Protein AF-A0A6S7JEG5-F1 (afdb_monomer_lite)

Sequence (203 aa):
MACLDLCLKKHLFSNQEKPDTKMFLCSQHAIQELSCGNICISTVDSNSDVGVLATYYNDVLPSNLFLQIGSKGNKRILDVSKMHESIGKDMSDALPALHALSGRDYTSAFFGIGKQKMYKVVKKSDHFKDVLASMGRSVNFEMDVFSVIQKIISECYGVKNCQSINDARYKKFCAQQKSQSRDNSHLQKTNYFSIVYAYEPIM

Secondary structure (DSSP, 8-state):
-----SS-TTTS--SSS-HHHHHHHHHHHHHHHH--SEEEEEESS--HHHHHHHHHHTTTSSSEEEEEE-STT--EEEEHHHHHHHH-HHHHHHHHHHHHHT--TTSPPPTT--HHHHHHHHTT-HHHHHHHHHTTS-SSPPHHHHHHHHHHHHHHTT--S-SSHHHHHHHHHHHHHHHHTTSTTSTTTHHHHHHHTTS----

Foldseek 3Di:
DPPPPDPDPPPLDDPPDDPLVSQVVVVQVCCVPVVAQEDEDEDEAPPVSNLLVLLLCCVVHNHWYWYFYYDDPDTDIDGSVVVNVVLDNLLSLLSVLLVQACDDPPHDHDPPFHSVLLSVLQSVDSVSSVLSSCPPVDPDDDPVSVQSSQQSLLVSLVHPDDSGVVVSVVVSVVVVVVVCVVVDDPPPPPVVVVVVVVPDDDD

Organism: Paramuricea clavata (NCBI:txid317549)

Structure (mmCIF, N/CA/C/O backbone):
data_AF-A0A6S7JEG5-F1
#
_entry.id   AF-A0A6S7JEG5-F1
#
loop_
_atom_site.group_PDB
_atom_site.id
_atom_site.type_symbol
_atom_site.label_atom_id
_atom_site.label_alt_id
_atom_site.label_comp_id
_atom_site.label_asym_id
_atom_site.label_entity_id
_atom_site.label_seq_id
_atom_site.pdbx_PDB_ins_code
_atom_site.Cartn_x
_atom_site.Cartn_y
_atom_site.Cartn_z
_atom_site.occupancy
_atom_site.B_iso_or_equiv
_atom_site.auth_seq_id
_atom_site.auth_comp_id
_atom_site.auth_asym_id
_atom_site.auth_atom_id
_atom_site.pdbx_PDB_model_num
ATOM 1 N N . MET A 1 1 ? 24.571 -2.528 -17.224 1.00 34.31 1 MET A N 1
ATOM 2 C CA . MET A 1 1 ? 23.630 -1.535 -16.663 1.00 34.31 1 MET A CA 1
ATOM 3 C C . MET A 1 1 ? 23.885 -0.214 -17.362 1.00 34.31 1 MET A C 1
ATOM 5 O O . MET A 1 1 ? 24.830 0.475 -17.000 1.00 34.31 1 MET A O 1
ATOM 9 N N . ALA A 1 2 ? 23.115 0.112 -18.399 1.00 32.81 2 ALA A N 1
ATOM 10 C CA . ALA A 1 2 ? 23.104 1.478 -18.903 1.00 32.81 2 ALA A CA 1
ATOM 11 C C . ALA A 1 2 ? 22.438 2.333 -17.819 1.00 32.81 2 ALA A C 1
ATOM 13 O O . ALA A 1 2 ? 21.239 2.219 -17.578 1.00 32.81 2 ALA A O 1
ATOM 14 N N . CYS A 1 3 ? 23.241 3.096 -17.081 1.00 38.72 3 CYS A N 1
ATOM 15 C CA . CYS A 1 3 ? 22.736 4.109 -16.170 1.00 38.72 3 CYS A CA 1
ATOM 16 C C . CYS A 1 3 ? 22.136 5.200 -17.062 1.00 38.72 3 CYS A C 1
ATOM 18 O O . CYS A 1 3 ? 22.871 5.952 -17.699 1.00 38.72 3 CYS A O 1
ATOM 20 N N . LEU A 1 4 ? 20.810 5.200 -17.207 1.00 45.34 4 LEU A N 1
ATOM 21 C CA . LEU A 1 4 ? 20.060 6.160 -18.016 1.00 45.34 4 LEU A CA 1
ATOM 22 C C . LEU A 1 4 ? 20.059 7.522 -17.311 1.00 45.34 4 LEU A C 1
ATOM 24 O O . LEU A 1 4 ? 19.054 7.981 -16.786 1.00 45.34 4 LEU A O 1
ATOM 28 N N . ASP A 1 5 ? 21.215 8.176 -17.307 1.00 47.03 5 ASP A N 1
ATOM 29 C CA . ASP A 1 5 ? 21.377 9.550 -16.828 1.00 47.03 5 ASP A CA 1
ATOM 30 C C . ASP A 1 5 ? 21.025 10.584 -17.923 1.00 47.03 5 ASP A C 1
ATOM 32 O O . ASP A 1 5 ? 21.222 11.786 -17.744 1.00 47.03 5 ASP A O 1
ATOM 36 N N . LEU A 1 6 ? 20.519 10.144 -19.092 1.00 42.38 6 LEU A N 1
ATOM 37 C CA . LEU A 1 6 ? 20.727 10.903 -20.333 1.00 42.38 6 LEU A CA 1
ATOM 38 C C . LEU A 1 6 ? 19.532 11.284 -21.230 1.00 42.38 6 LEU A C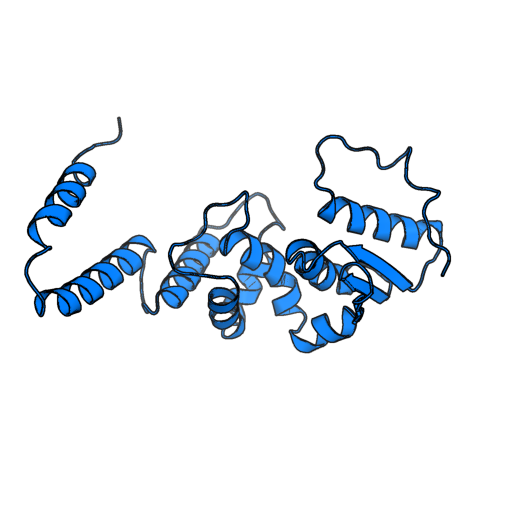 1
ATOM 40 O O . LEU A 1 6 ? 19.803 11.916 -22.245 1.00 42.38 6 LEU A O 1
ATOM 44 N N . CYS A 1 7 ? 18.248 11.010 -20.941 1.00 40.66 7 CYS A N 1
ATOM 45 C CA . CYS A 1 7 ? 17.218 11.323 -21.968 1.00 40.66 7 CYS A CA 1
ATOM 46 C C . CYS A 1 7 ? 15.846 11.878 -21.549 1.00 40.66 7 CYS A C 1
ATOM 48 O O . CYS A 1 7 ? 14.973 11.992 -22.397 1.00 40.66 7 CYS A O 1
ATOM 50 N N . LEU A 1 8 ? 15.620 12.297 -20.298 1.00 50.84 8 LEU A N 1
ATOM 51 C CA . LEU A 1 8 ? 14.266 12.724 -19.870 1.00 50.84 8 LEU A CA 1
ATOM 52 C C . LEU A 1 8 ? 14.092 14.222 -19.582 1.00 50.84 8 LEU A C 1
ATOM 54 O O . LEU A 1 8 ? 12.992 14.686 -19.280 1.00 50.84 8 LEU A O 1
ATOM 58 N N . LYS A 1 9 ? 15.167 15.014 -19.675 1.00 52.72 9 LYS A N 1
ATOM 59 C CA . LYS A 1 9 ? 15.212 16.359 -19.073 1.00 52.72 9 LYS A CA 1
ATOM 60 C C . LYS A 1 9 ? 14.346 17.436 -19.739 1.00 52.72 9 LYS A C 1
ATOM 62 O O . LYS A 1 9 ? 14.027 18.398 -19.050 1.00 52.72 9 LYS A O 1
ATOM 67 N N . LYS A 1 10 ? 13.963 17.322 -21.018 1.00 51.69 10 LYS A N 1
ATOM 68 C CA . LYS A 1 10 ? 13.188 18.388 -21.694 1.00 51.69 10 LYS A CA 1
ATOM 69 C C . LYS A 1 10 ? 11.671 18.180 -21.693 1.00 51.69 10 LYS A C 1
ATOM 71 O O . LYS A 1 10 ? 10.958 19.160 -21.523 1.00 51.69 10 LYS A O 1
ATOM 76 N N . HIS A 1 11 ? 11.179 16.948 -21.837 1.00 53.81 11 HIS A N 1
ATOM 77 C CA . HIS A 1 11 ? 9.739 16.689 -22.010 1.00 53.81 11 HIS A CA 1
ATOM 78 C C . HIS A 1 11 ? 8.991 16.322 -20.716 1.00 53.81 11 HIS A C 1
ATOM 80 O O . HIS A 1 11 ? 7.773 16.435 -20.682 1.00 53.81 11 HIS A O 1
ATOM 86 N N . LEU A 1 12 ? 9.698 15.951 -19.639 1.00 61.75 12 LEU A N 1
ATOM 87 C CA . LEU A 1 12 ? 9.106 15.614 -18.331 1.00 61.75 12 LEU A CA 1
ATOM 88 C C . LEU A 1 12 ? 9.433 16.654 -17.242 1.00 61.75 12 LEU A C 1
ATOM 90 O O . LEU A 1 12 ? 9.505 16.340 -16.048 1.00 61.75 12 LEU A O 1
ATOM 94 N N . PHE A 1 13 ? 9.727 17.900 -17.625 1.00 65.38 13 PHE A N 1
ATOM 95 C CA . PHE A 1 13 ? 9.974 18.960 -16.649 1.00 65.38 13 PHE A CA 1
ATOM 96 C C . PHE A 1 13 ? 8.659 19.382 -15.983 1.00 65.38 13 PHE A C 1
ATOM 98 O O . PHE A 1 13 ? 7.718 19.794 -16.649 1.00 65.38 13 PHE A O 1
ATOM 105 N N . SER A 1 14 ? 8.623 19.297 -14.655 1.00 66.69 14 SER A N 1
ATOM 106 C CA . SER A 1 14 ? 7.525 19.775 -13.820 1.00 66.69 14 SER A CA 1
ATOM 107 C C . SER A 1 14 ? 8.131 20.421 -12.582 1.00 66.69 14 SER A C 1
ATOM 109 O O . SER A 1 14 ? 9.082 19.886 -12.006 1.00 66.69 14 SER A O 1
ATOM 111 N N . ASN A 1 15 ? 7.601 21.581 -12.201 1.00 70.69 15 ASN A N 1
ATOM 112 C CA . ASN A 1 15 ? 7.968 22.323 -10.996 1.00 70.69 15 ASN A CA 1
ATOM 113 C C . ASN A 1 15 ? 7.026 22.038 -9.811 1.00 70.69 15 ASN A C 1
ATOM 115 O O . ASN A 1 15 ? 7.266 22.550 -8.722 1.00 70.69 15 ASN A O 1
ATOM 119 N N . GLN A 1 16 ? 5.969 21.247 -10.017 1.00 67.81 16 GLN A N 1
ATOM 120 C CA . GLN A 1 16 ? 4.951 20.956 -8.999 1.00 67.81 16 GLN A CA 1
ATOM 121 C C . GLN A 1 16 ? 4.841 19.466 -8.644 1.00 67.81 16 GLN A C 1
ATOM 123 O O . GLN A 1 16 ? 4.238 19.120 -7.630 1.00 67.81 16 GLN A O 1
ATOM 128 N N . GLU A 1 17 ? 5.422 18.571 -9.445 1.00 68.44 17 GLU A N 1
ATOM 129 C CA . GLU A 1 17 ? 5.336 17.129 -9.209 1.00 68.44 17 GLU A CA 1
ATOM 130 C C . GLU A 1 17 ? 6.361 16.646 -8.169 1.00 68.44 17 GLU A C 1
ATOM 132 O O . GLU A 1 17 ? 7.532 17.034 -8.191 1.00 68.44 17 GLU A O 1
ATOM 137 N N . LYS A 1 18 ? 5.933 15.755 -7.263 1.00 76.62 18 LYS A N 1
ATOM 138 C CA . LYS A 1 18 ? 6.834 15.124 -6.290 1.00 76.62 18 LYS A CA 1
ATOM 139 C C . LYS A 1 18 ? 7.845 14.197 -6.988 1.00 76.62 18 LYS A C 1
ATOM 141 O O . LYS A 1 18 ? 7.450 13.454 -7.889 1.00 76.62 18 LYS A O 1
ATOM 146 N N . PRO A 1 19 ? 9.114 14.151 -6.525 1.00 78.69 19 PRO A N 1
ATOM 147 C CA . PRO A 1 19 ? 10.144 13.294 -7.116 1.00 78.69 19 PRO A CA 1
ATOM 148 C C . PRO A 1 19 ? 9.746 11.818 -7.218 1.00 78.69 19 PRO A C 1
ATOM 150 O O . PRO A 1 19 ? 10.030 11.192 -8.234 1.00 78.69 19 PRO A O 1
ATOM 153 N N . ASP A 1 20 ? 9.060 11.278 -6.205 1.00 82.94 20 ASP A N 1
ATOM 154 C CA . ASP A 1 20 ? 8.690 9.858 -6.156 1.00 82.94 20 ASP A CA 1
ATOM 155 C C . ASP A 1 20 ? 7.737 9.467 -7.294 1.00 82.94 20 ASP A C 1
ATOM 157 O O . ASP A 1 20 ? 7.963 8.465 -7.964 1.00 82.94 20 ASP A O 1
ATOM 161 N N . THR A 1 21 ? 6.701 10.269 -7.562 1.00 82.50 21 THR A N 1
ATOM 162 C CA . THR A 1 21 ? 5.751 10.019 -8.662 1.00 82.50 21 THR A CA 1
ATOM 163 C C . THR A 1 21 ? 6.441 10.145 -10.016 1.00 82.50 21 THR A C 1
ATOM 165 O O . THR A 1 21 ? 6.273 9.291 -10.891 1.00 82.50 21 THR A O 1
ATOM 168 N N . LYS A 1 22 ? 7.320 11.144 -10.142 1.00 84.19 22 LYS A N 1
ATOM 169 C CA . LYS A 1 22 ? 8.082 11.391 -11.362 1.00 84.19 22 LYS A CA 1
ATOM 170 C C . LYS A 1 22 ? 8.985 10.215 -11.740 1.00 84.19 22 LYS A C 1
ATOM 172 O O . LYS A 1 22 ? 9.172 9.955 -12.925 1.00 84.19 22 LYS A O 1
ATOM 177 N N . MET A 1 23 ? 9.518 9.464 -10.770 1.00 86.19 23 MET A N 1
ATOM 178 C CA . MET A 1 23 ? 10.297 8.248 -11.054 1.00 86.19 23 MET A CA 1
ATOM 179 C C . MET A 1 23 ? 9.481 7.203 -11.831 1.00 86.19 23 MET A C 1
ATOM 181 O O . MET A 1 23 ? 10.015 6.576 -12.748 1.00 86.19 23 MET A O 1
ATOM 185 N N . PHE A 1 24 ? 8.192 7.040 -11.523 1.00 88.56 24 PHE A N 1
ATOM 186 C CA . PHE A 1 24 ? 7.315 6.091 -12.221 1.00 88.56 24 PHE A CA 1
ATOM 187 C C . PHE A 1 24 ? 6.884 6.601 -13.594 1.00 88.56 24 PHE A C 1
ATOM 189 O O . PHE A 1 24 ? 6.873 5.823 -14.544 1.00 88.56 24 PHE A O 1
ATOM 196 N N . LEU A 1 25 ? 6.648 7.908 -13.740 1.00 87.38 25 LEU A N 1
ATOM 197 C CA . LEU A 1 25 ? 6.404 8.523 -15.048 1.00 87.38 25 LEU A CA 1
ATOM 198 C C . LEU A 1 25 ? 7.609 8.347 -15.987 1.00 87.38 25 LEU A C 1
ATOM 200 O O . LEU A 1 25 ? 7.467 7.920 -17.132 1.00 87.38 25 LEU A O 1
ATOM 204 N N . CYS A 1 26 ? 8.817 8.605 -15.479 1.00 85.44 26 CYS A N 1
ATOM 205 C CA . CYS A 1 26 ? 10.069 8.350 -16.191 1.00 85.44 26 CYS A CA 1
ATOM 206 C C . CYS A 1 26 ? 10.222 6.869 -16.574 1.00 85.44 26 CYS A C 1
ATOM 208 O O . CYS A 1 26 ? 10.678 6.564 -17.674 1.00 85.44 26 CYS A O 1
ATOM 210 N N . SER A 1 27 ? 9.831 5.959 -15.678 1.00 88.12 27 SER A N 1
ATOM 211 C CA . SER A 1 27 ? 9.867 4.513 -15.921 1.00 88.12 27 SER A CA 1
ATOM 212 C C . SER A 1 27 ? 8.930 4.118 -17.060 1.00 88.12 27 SER A C 1
ATOM 214 O O . SER A 1 27 ? 9.350 3.423 -17.979 1.00 88.12 27 SER A O 1
ATOM 216 N N . GLN A 1 28 ? 7.693 4.620 -17.049 1.00 88.56 28 GLN A N 1
ATOM 217 C CA . GLN A 1 28 ? 6.717 4.385 -18.112 1.00 88.56 28 GLN A CA 1
ATOM 218 C C . GLN A 1 28 ? 7.224 4.879 -19.470 1.00 88.56 28 GLN A C 1
ATOM 220 O O . GLN A 1 28 ? 7.167 4.145 -20.454 1.00 88.56 28 GLN A O 1
ATOM 225 N N . HIS A 1 29 ? 7.772 6.093 -19.515 1.00 86.12 29 HIS A N 1
ATOM 226 C CA . HIS A 1 29 ? 8.324 6.649 -20.746 1.00 86.12 29 HIS A CA 1
ATOM 227 C C . HIS A 1 29 ? 9.529 5.846 -21.257 1.00 86.12 29 HIS A C 1
ATOM 229 O O . HIS A 1 29 ? 9.617 5.558 -22.446 1.00 86.12 29 HIS A O 1
ATOM 235 N N . ALA A 1 30 ? 10.437 5.420 -20.372 1.00 85.12 30 ALA A N 1
ATOM 236 C CA . ALA A 1 30 ? 11.571 4.580 -20.758 1.00 85.12 30 ALA A CA 1
ATOM 237 C C . ALA A 1 30 ? 11.125 3.219 -21.323 1.00 85.12 30 ALA A C 1
ATOM 239 O O . ALA A 1 30 ? 11.723 2.725 -22.275 1.00 85.12 30 ALA A O 1
ATOM 240 N N . ILE A 1 31 ? 10.064 2.622 -20.773 1.00 87.06 31 ILE A N 1
ATOM 241 C CA . ILE A 1 31 ? 9.489 1.379 -21.304 1.00 87.06 31 ILE A CA 1
ATOM 242 C C . ILE A 1 31 ? 8.953 1.600 -22.724 1.00 87.06 31 ILE A C 1
ATOM 244 O O . ILE A 1 31 ? 9.224 0.789 -23.605 1.00 87.06 31 ILE A O 1
ATOM 248 N N . GLN A 1 32 ? 8.239 2.704 -22.954 1.00 86.56 32 GLN A N 1
ATOM 249 C CA . GLN A 1 32 ? 7.621 3.019 -24.245 1.00 86.56 32 GLN A CA 1
ATOM 250 C C . GLN A 1 32 ? 8.651 3.359 -25.330 1.00 86.56 32 GLN A C 1
ATOM 252 O O . GLN A 1 32 ? 8.598 2.789 -26.415 1.00 86.56 32 GLN A O 1
ATOM 257 N N . GLU A 1 33 ? 9.605 4.243 -25.036 1.00 84.88 33 GLU A N 1
ATOM 258 C CA . GLU A 1 33 ? 10.567 4.729 -26.035 1.00 84.88 33 GLU A CA 1
ATOM 259 C C . GLU A 1 33 ? 11.747 3.776 -26.248 1.00 84.88 33 GLU A C 1
ATOM 261 O O . GLU A 1 33 ? 12.291 3.681 -27.345 1.00 84.88 33 GLU A O 1
ATOM 266 N N . LEU A 1 34 ? 12.180 3.075 -25.194 1.00 82.12 34 LEU A N 1
ATOM 267 C CA . LEU A 1 34 ? 13.415 2.284 -25.215 1.00 82.12 34 LEU A CA 1
ATOM 268 C C . LEU A 1 34 ? 13.161 0.774 -25.140 1.00 82.12 34 LEU A C 1
ATOM 270 O O . LEU A 1 34 ? 14.125 0.012 -25.095 1.00 82.12 34 LEU A O 1
ATOM 274 N N . SER A 1 35 ? 11.896 0.329 -25.105 1.00 83.44 35 SER A N 1
ATOM 275 C CA . SER A 1 35 ? 11.514 -1.093 -25.017 1.00 83.44 35 SER A CA 1
ATOM 276 C C . SER A 1 35 ? 12.234 -1.838 -23.880 1.00 83.44 35 SER A C 1
ATOM 278 O O . SER A 1 35 ? 12.686 -2.976 -24.023 1.00 83.44 35 SER A O 1
ATOM 280 N N . CYS A 1 36 ? 12.393 -1.169 -22.736 1.00 79.19 36 CYS A N 1
ATOM 281 C CA . CYS A 1 36 ? 13.107 -1.710 -21.584 1.00 79.19 36 CYS A CA 1
ATOM 282 C C . CYS A 1 36 ? 12.252 -2.762 -20.860 1.00 79.19 36 CYS A C 1
ATOM 284 O O . CYS A 1 36 ? 11.226 -2.421 -20.284 1.00 79.19 36 CYS A O 1
ATOM 286 N N . GLY A 1 37 ? 12.698 -4.024 -20.837 1.00 84.44 37 GLY A N 1
ATOM 287 C CA . GLY A 1 37 ? 12.009 -5.108 -20.112 1.00 84.44 37 GLY A CA 1
ATOM 288 C C . GLY A 1 37 ? 12.284 -5.160 -18.602 1.00 84.44 37 GLY A C 1
ATOM 289 O O . GLY A 1 37 ? 11.587 -5.862 -17.873 1.00 84.44 37 GLY A O 1
ATOM 290 N N . ASN A 1 38 ? 13.302 -4.431 -18.133 1.00 90.25 38 ASN A N 1
ATOM 291 C CA . ASN A 1 38 ? 13.654 -4.315 -16.719 1.00 90.25 38 ASN A CA 1
ATOM 292 C C . ASN A 1 38 ? 13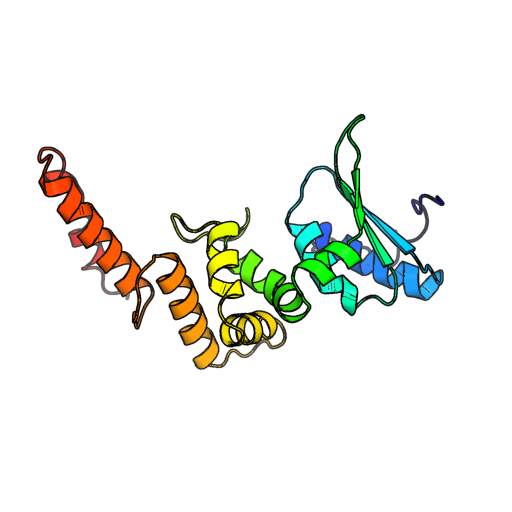.924 -2.847 -16.375 1.00 90.25 38 ASN A C 1
ATOM 294 O O . ASN A 1 38 ? 14.776 -2.213 -17.003 1.00 90.25 38 ASN A O 1
ATOM 298 N N . ILE A 1 39 ? 13.277 -2.338 -15.329 1.00 90.75 39 ILE A N 1
ATOM 299 C CA . ILE A 1 39 ? 13.487 -0.989 -14.803 1.00 90.75 39 ILE A CA 1
ATOM 300 C C . ILE A 1 39 ? 13.987 -1.083 -13.365 1.00 90.75 39 ILE A C 1
ATOM 302 O O . ILE A 1 39 ? 13.400 -1.762 -12.528 1.00 90.75 39 ILE A O 1
ATOM 306 N N . CYS A 1 40 ? 15.073 -0.371 -13.068 1.00 90.06 40 CYS A N 1
ATOM 307 C CA . CYS A 1 40 ? 15.615 -0.262 -11.719 1.00 90.06 40 CYS A CA 1
ATOM 308 C C . CYS A 1 40 ? 15.495 1.181 -11.228 1.00 90.06 40 CYS A C 1
ATOM 310 O O . CYS A 1 40 ? 16.128 2.083 -11.778 1.00 90.06 40 CYS A O 1
ATOM 312 N N . ILE A 1 41 ? 14.707 1.390 -10.176 1.00 88.75 41 ILE A N 1
ATOM 313 C CA . ILE A 1 41 ? 14.547 2.684 -9.513 1.00 88.75 41 ILE A CA 1
ATOM 314 C C . ILE A 1 41 ? 15.490 2.711 -8.312 1.00 88.75 41 ILE A C 1
ATOM 316 O O . ILE A 1 41 ? 15.393 1.887 -7.403 1.00 88.75 41 ILE A O 1
ATOM 320 N N . SER A 1 42 ? 16.426 3.658 -8.312 1.00 87.12 42 SER A N 1
ATOM 321 C CA . SER A 1 42 ? 17.357 3.858 -7.199 1.00 87.12 42 SER A CA 1
ATOM 322 C C . SER A 1 42 ? 16.864 4.968 -6.281 1.00 87.12 42 SER A C 1
ATOM 324 O O . SER A 1 42 ? 16.683 6.099 -6.729 1.00 87.12 42 SER A O 1
ATOM 326 N N . THR A 1 43 ? 16.708 4.667 -4.993 1.00 80.12 43 THR A N 1
ATOM 327 C CA . THR A 1 43 ? 16.317 5.648 -3.972 1.00 80.12 43 THR A CA 1
ATOM 328 C C . THR A 1 43 ? 17.372 5.729 -2.882 1.00 80.12 43 THR A C 1
ATOM 330 O O . THR A 1 43 ? 18.047 4.749 -2.553 1.00 80.12 43 THR A O 1
ATOM 333 N N . VAL A 1 44 ? 17.516 6.917 -2.299 1.00 69.81 44 VAL A N 1
ATOM 334 C CA . VAL A 1 44 ? 18.308 7.088 -1.082 1.00 69.81 44 VAL A CA 1
ATOM 335 C C . VAL A 1 44 ? 17.383 6.806 0.098 1.00 69.81 44 VAL A C 1
ATOM 337 O O . VAL A 1 44 ? 16.325 7.417 0.206 1.00 69.81 44 VAL A O 1
ATOM 340 N N . ASP A 1 45 ? 17.792 5.867 0.950 1.00 61.91 45 ASP A N 1
ATOM 341 C CA . ASP A 1 45 ? 17.030 5.365 2.103 1.00 61.91 45 ASP A CA 1
ATOM 342 C C . ASP A 1 45 ? 15.721 4.615 1.760 1.00 61.91 45 ASP A C 1
ATOM 344 O O . ASP A 1 45 ? 15.243 4.598 0.623 1.00 61.91 45 ASP A O 1
ATOM 348 N N . SER A 1 46 ? 15.184 3.932 2.771 1.00 62.09 46 SER A N 1
ATOM 349 C CA . SER A 1 46 ? 13.953 3.137 2.800 1.00 62.09 46 SER A CA 1
ATOM 350 C C . SER A 1 46 ? 12.688 3.992 2.649 1.00 62.09 46 SER A C 1
ATOM 352 O O . SER A 1 46 ? 11.772 3.937 3.470 1.00 62.09 46 SER A O 1
ATOM 354 N N . ASN A 1 47 ? 12.626 4.798 1.586 1.00 68.12 47 ASN A N 1
ATOM 355 C CA . ASN A 1 47 ? 11.462 5.614 1.290 1.00 68.12 47 ASN A CA 1
ATOM 356 C C . ASN A 1 47 ? 10.240 4.704 1.075 1.00 68.12 47 ASN A C 1
ATOM 358 O O . ASN A 1 47 ? 10.095 4.056 0.034 1.00 68.12 47 ASN A O 1
ATOM 362 N N . SER A 1 48 ? 9.347 4.669 2.073 1.00 74.12 48 SER A N 1
ATOM 363 C CA . SER A 1 48 ? 8.114 3.878 2.020 1.00 74.12 48 SER A CA 1
ATOM 364 C C . SER A 1 48 ? 7.244 4.246 0.823 1.00 74.12 48 SER A C 1
ATOM 366 O O . SER A 1 48 ? 6.441 3.440 0.375 1.00 74.12 48 SER A O 1
ATOM 368 N N . ASP A 1 49 ? 7.420 5.453 0.303 1.00 86.06 49 ASP A N 1
ATOM 369 C CA . ASP A 1 49 ? 6.586 6.046 -0.724 1.00 86.06 49 ASP A CA 1
ATOM 370 C C . ASP A 1 49 ? 6.876 5.417 -2.077 1.00 86.06 49 ASP A C 1
ATOM 372 O O . ASP A 1 49 ? 5.959 4.965 -2.756 1.00 86.06 49 ASP A O 1
ATOM 376 N N . VAL A 1 50 ? 8.161 5.311 -2.418 1.00 88.06 50 VAL A N 1
ATOM 377 C CA . VAL A 1 50 ? 8.607 4.625 -3.631 1.00 88.06 50 VAL A CA 1
ATOM 378 C C . VAL A 1 50 ? 8.313 3.132 -3.531 1.00 88.06 50 VAL A C 1
ATOM 380 O O . VAL A 1 50 ? 7.890 2.540 -4.514 1.00 88.06 50 VAL A O 1
ATOM 383 N N . GLY A 1 51 ? 8.450 2.524 -2.346 1.00 89.94 51 GLY A N 1
ATOM 384 C CA . GLY A 1 51 ? 8.070 1.124 -2.126 1.00 89.94 51 GLY A CA 1
ATOM 385 C C . GLY A 1 51 ? 6.582 0.854 -2.381 1.00 89.94 51 GLY A C 1
ATOM 386 O O . GLY A 1 51 ? 6.234 -0.075 -3.111 1.00 89.94 51 GLY A O 1
ATOM 387 N N . VAL A 1 52 ? 5.706 1.692 -1.818 1.00 91.12 52 VAL A N 1
ATOM 388 C CA . VAL A 1 52 ? 4.251 1.622 -2.030 1.00 91.12 52 VAL A CA 1
ATOM 389 C C . VAL A 1 52 ? 3.909 1.818 -3.503 1.00 91.12 52 VAL A C 1
ATOM 391 O O . VAL A 1 52 ? 3.203 0.993 -4.076 1.00 91.12 52 VAL A O 1
ATOM 394 N N . LEU A 1 53 ? 4.445 2.869 -4.1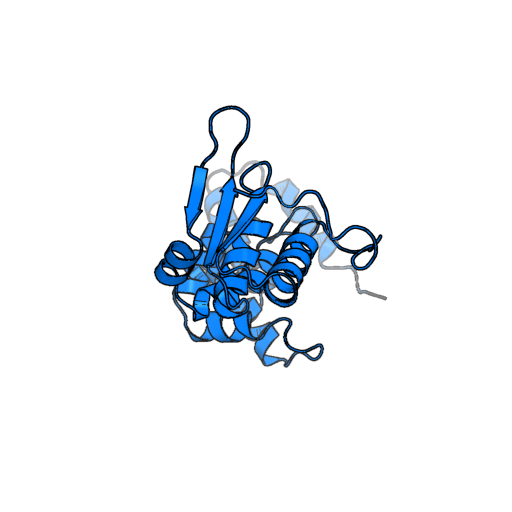28 1.00 91.69 53 LEU A N 1
ATOM 395 C CA . LEU A 1 53 ? 4.178 3.166 -5.532 1.00 91.69 53 LEU A CA 1
ATOM 396 C C . LEU A 1 53 ? 4.710 2.068 -6.460 1.00 91.69 53 LEU A C 1
ATOM 398 O O . LEU A 1 53 ? 4.008 1.683 -7.384 1.00 91.69 53 LEU A O 1
ATOM 402 N N . ALA A 1 54 ? 5.890 1.506 -6.197 1.00 92.81 54 ALA A N 1
ATOM 403 C CA . ALA A 1 54 ? 6.434 0.423 -7.012 1.00 92.81 54 ALA A CA 1
ATOM 404 C C . ALA A 1 54 ? 5.566 -0.825 -6.950 1.00 92.81 54 ALA A C 1
ATOM 406 O O . ALA A 1 54 ? 5.286 -1.429 -7.979 1.00 92.81 54 ALA A O 1
ATOM 407 N N . THR A 1 55 ? 5.102 -1.179 -5.753 1.00 93.38 55 THR A N 1
ATOM 408 C CA . THR A 1 55 ? 4.254 -2.359 -5.566 1.00 93.38 55 THR A CA 1
ATOM 409 C C . THR A 1 55 ? 2.900 -2.196 -6.264 1.00 93.38 55 THR A C 1
ATOM 411 O O . THR A 1 55 ? 2.388 -3.158 -6.831 1.00 93.38 55 THR A O 1
ATOM 414 N N . TYR A 1 56 ? 2.359 -0.972 -6.268 1.00 93.06 56 TYR A N 1
ATOM 415 C CA . TYR A 1 56 ? 1.149 -0.606 -7.006 1.00 93.06 56 TYR A CA 1
ATOM 416 C C . TYR A 1 56 ? 1.358 -0.635 -8.530 1.00 93.06 56 TYR A C 1
ATOM 418 O O . TYR A 1 56 ? 0.591 -1.256 -9.256 1.00 93.06 56 TYR A O 1
ATOM 426 N N . TYR A 1 57 ? 2.425 -0.004 -9.030 1.00 92.50 57 TYR A N 1
ATOM 427 C CA . TYR A 1 57 ? 2.704 0.085 -10.466 1.00 92.50 57 TYR A CA 1
ATOM 428 C C . TYR A 1 57 ? 3.240 -1.213 -11.085 1.00 92.50 57 TYR A C 1
ATOM 430 O O . TYR A 1 57 ? 3.364 -1.272 -12.306 1.00 92.50 57 TYR A O 1
ATOM 438 N N . ASN A 1 58 ? 3.530 -2.243 -10.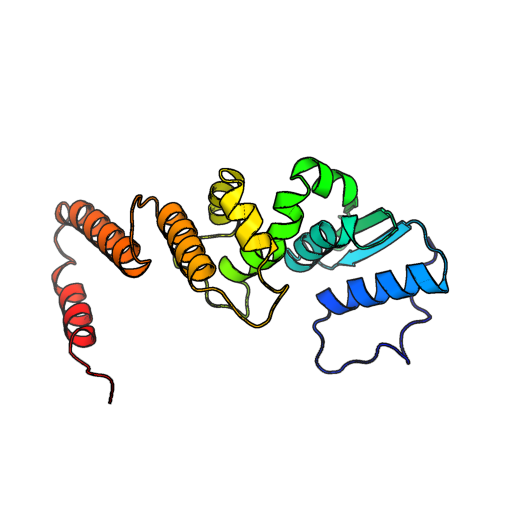285 1.00 93.06 58 ASN A N 1
ATOM 439 C CA . ASN A 1 58 ? 4.010 -3.541 -10.765 1.00 93.06 58 ASN A CA 1
ATOM 440 C C . ASN A 1 58 ? 3.085 -4.165 -11.821 1.00 93.06 58 ASN A C 1
ATOM 442 O O . ASN A 1 58 ? 3.571 -4.688 -12.815 1.00 93.06 58 ASN A O 1
ATOM 446 N N . ASP A 1 59 ? 1.768 -4.053 -11.634 1.00 89.00 59 ASP A N 1
ATOM 447 C CA . ASP A 1 59 ? 0.778 -4.599 -12.576 1.00 89.00 59 ASP A CA 1
ATOM 448 C C . ASP A 1 59 ? 0.398 -3.608 -13.684 1.00 89.00 59 ASP A C 1
ATOM 450 O O . ASP A 1 59 ? -0.253 -3.966 -14.664 1.00 89.00 59 ASP A O 1
ATOM 454 N N . VAL A 1 60 ? 0.774 -2.339 -13.520 1.00 88.38 60 VAL A N 1
ATOM 455 C CA . VAL A 1 60 ? 0.445 -1.257 -14.456 1.00 88.38 60 VAL A CA 1
ATOM 456 C C . VAL A 1 60 ? 1.526 -1.118 -15.526 1.00 88.38 60 VAL A C 1
ATOM 458 O O . VAL A 1 60 ? 1.228 -0.807 -16.679 1.00 88.38 60 VAL A O 1
ATOM 461 N N . LEU A 1 61 ? 2.791 -1.314 -15.152 1.00 89.12 61 LEU A N 1
ATOM 462 C CA . LEU A 1 61 ? 3.930 -1.177 -16.049 1.00 89.12 61 LEU A CA 1
ATOM 463 C C . LEU A 1 61 ? 4.272 -2.534 -16.680 1.00 89.12 61 LEU A C 1
ATOM 465 O O . LEU A 1 61 ? 4.496 -3.496 -15.952 1.00 89.12 61 LEU A O 1
ATOM 469 N N . PRO A 1 62 ? 4.395 -2.634 -18.017 1.00 88.44 62 PRO A N 1
ATOM 470 C CA . PRO A 1 62 ? 4.709 -3.894 -18.690 1.00 88.44 62 PRO A CA 1
ATOM 471 C C . PRO A 1 62 ? 6.221 -4.196 -18.650 1.00 88.44 62 PRO A C 1
ATOM 473 O O . PRO A 1 62 ? 6.854 -4.411 -19.680 1.00 88.44 62 PRO A O 1
ATOM 476 N N . SER A 1 63 ? 6.827 -4.151 -17.462 1.00 88.88 63 SER A N 1
ATOM 477 C CA . SER A 1 63 ? 8.257 -4.382 -17.229 1.00 88.88 63 SER A CA 1
ATOM 478 C C . SER A 1 63 ? 8.486 -4.876 -15.806 1.00 88.88 63 SER A C 1
ATOM 480 O O . SER A 1 63 ? 7.792 -4.462 -14.882 1.00 88.88 63 SER A O 1
ATOM 482 N N . ASN A 1 64 ? 9.548 -5.659 -15.597 1.00 91.75 64 ASN A N 1
ATOM 483 C CA . ASN A 1 64 ? 9.965 -6.028 -14.245 1.00 91.75 64 ASN A CA 1
ATOM 484 C C . ASN A 1 64 ? 10.520 -4.796 -13.523 1.00 91.75 64 ASN A C 1
ATOM 486 O O . ASN A 1 64 ? 11.396 -4.101 -14.058 1.00 91.75 64 ASN A O 1
ATOM 490 N N . LEU A 1 65 ? 10.024 -4.532 -12.315 1.00 92.75 65 LEU A N 1
ATOM 491 C CA . LEU A 1 65 ? 10.459 -3.415 -11.485 1.00 92.75 65 LEU A CA 1
ATOM 492 C C . LEU A 1 65 ? 11.425 -3.895 -10.398 1.00 92.75 65 LEU A C 1
ATOM 494 O O . LEU A 1 65 ? 11.171 -4.858 -9.674 1.00 92.75 65 LEU A O 1
ATOM 498 N N . PHE A 1 66 ? 12.524 -3.165 -10.238 1.00 92.88 66 PHE A N 1
ATOM 499 C CA . PHE A 1 66 ? 13.507 -3.374 -9.183 1.00 92.88 66 PHE A CA 1
ATOM 500 C C . PHE A 1 66 ? 13.694 -2.090 -8.381 1.00 92.88 66 PHE A C 1
ATOM 502 O O . PHE A 1 66 ? 13.792 -1.003 -8.951 1.00 92.88 66 PHE A O 1
ATOM 509 N N . LEU A 1 67 ? 13.793 -2.212 -7.058 1.00 91.44 67 LEU A N 1
ATOM 510 C CA . LEU A 1 67 ? 14.136 -1.101 -6.173 1.00 91.44 67 LEU A CA 1
ATOM 511 C C . LEU A 1 67 ? 15.543 -1.278 -5.631 1.00 91.44 67 LEU A C 1
ATOM 513 O O . LEU A 1 67 ? 15.813 -2.210 -4.876 1.00 91.44 67 LEU A O 1
ATOM 517 N N . GLN A 1 68 ? 16.435 -0.356 -5.966 1.00 89.81 68 GLN A N 1
ATOM 518 C CA . GLN A 1 68 ? 17.745 -0.283 -5.343 1.00 89.81 68 GLN A CA 1
ATOM 519 C C . GLN A 1 68 ? 17.695 0.697 -4.169 1.00 89.81 68 GLN A C 1
ATOM 521 O O . GLN A 1 68 ? 17.569 1.904 -4.365 1.00 89.81 68 GLN A O 1
ATOM 526 N N . ILE A 1 69 ? 17.828 0.168 -2.954 1.00 87.75 69 ILE A N 1
ATOM 527 C CA . ILE A 1 69 ? 17.726 0.917 -1.697 1.00 87.75 69 ILE A CA 1
ATOM 528 C C . ILE A 1 69 ? 19.061 0.855 -0.950 1.00 87.75 69 ILE A C 1
ATOM 530 O O . ILE A 1 69 ? 19.778 -0.147 -1.002 1.00 87.75 69 ILE A O 1
ATOM 534 N N . GLY A 1 70 ? 19.380 1.918 -0.214 1.00 79.31 70 GLY A N 1
ATOM 535 C CA . GLY A 1 70 ? 20.520 1.983 0.700 1.00 79.31 70 GLY A CA 1
ATOM 536 C C . GLY A 1 70 ? 21.573 3.000 0.272 1.00 79.31 70 GLY A C 1
ATOM 537 O O . GLY A 1 70 ? 21.607 3.470 -0.864 1.00 79.31 70 GLY A O 1
ATOM 538 N N . SER A 1 71 ? 22.448 3.354 1.209 1.00 75.75 71 SER A N 1
ATOM 539 C CA . SER A 1 71 ? 23.526 4.321 0.996 1.00 75.75 71 SER A CA 1
ATOM 540 C C . SER A 1 71 ? 24.892 3.672 1.224 1.00 75.75 71 SER A C 1
ATOM 542 O O . SER A 1 71 ? 24.993 2.676 1.937 1.00 75.75 71 SER A O 1
ATOM 544 N N . LYS A 1 72 ? 25.922 4.228 0.571 1.00 65.12 72 LYS A N 1
ATOM 545 C CA . LYS A 1 72 ? 27.367 3.960 0.745 1.00 65.12 72 LYS A CA 1
ATOM 546 C C . LYS A 1 72 ? 27.724 2.545 1.254 1.00 65.12 72 LYS A C 1
ATOM 548 O O . LYS A 1 72 ? 27.859 2.320 2.450 1.00 65.12 72 LYS A O 1
ATOM 553 N N . GLY A 1 73 ? 27.923 1.602 0.329 1.00 68.81 73 GLY A N 1
ATOM 554 C CA . GLY A 1 73 ? 28.421 0.244 0.612 1.00 68.81 73 GLY A CA 1
ATOM 555 C C . GLY A 1 73 ? 27.348 -0.799 0.950 1.00 68.81 73 GLY A C 1
ATOM 556 O O . GLY A 1 73 ? 27.548 -1.970 0.660 1.00 68.81 73 GLY A O 1
ATOM 557 N N . ASN A 1 74 ? 26.176 -0.383 1.443 1.00 76.25 74 ASN A N 1
ATOM 558 C CA . ASN A 1 74 ? 25.074 -1.281 1.820 1.00 76.25 74 ASN A CA 1
ATOM 559 C C . ASN A 1 74 ? 23.865 -1.148 0.884 1.00 76.25 74 ASN A C 1
ATOM 561 O O . ASN A 1 74 ? 22.735 -0.936 1.328 1.00 76.25 74 ASN A O 1
ATOM 565 N N . LYS A 1 75 ? 24.099 -1.240 -0.429 1.00 82.94 75 LYS A N 1
ATOM 566 C CA . LYS A 1 75 ? 23.019 -1.226 -1.424 1.00 82.94 75 LYS A CA 1
ATOM 567 C C . LYS A 1 75 ? 22.381 -2.606 -1.527 1.00 82.94 75 LYS A C 1
ATOM 569 O O . LYS A 1 75 ? 23.080 -3.613 -1.598 1.00 82.94 75 LYS A O 1
ATOM 574 N N . ARG A 1 76 ? 21.054 -2.646 -1.566 1.00 87.56 76 ARG A N 1
ATOM 575 C CA . ARG A 1 76 ? 20.262 -3.859 -1.784 1.00 87.56 76 ARG A CA 1
ATOM 576 C C . ARG A 1 76 ? 19.340 -3.620 -2.964 1.00 87.56 76 ARG A C 1
ATOM 578 O O . ARG A 1 76 ? 18.775 -2.537 -3.078 1.00 87.56 76 ARG A O 1
ATOM 585 N N . ILE A 1 77 ? 19.199 -4.623 -3.819 1.00 89.94 77 ILE A N 1
ATOM 586 C CA . ILE A 1 77 ? 18.216 -4.614 -4.900 1.00 89.94 77 ILE A CA 1
ATOM 587 C C . ILE A 1 77 ? 17.067 -5.514 -4.462 1.00 89.94 77 ILE A C 1
ATOM 589 O O . ILE A 1 77 ? 17.280 -6.679 -4.129 1.00 89.94 77 ILE A O 1
ATOM 593 N N . LEU A 1 78 ? 15.869 -4.948 -4.421 1.00 90.62 78 LEU A N 1
ATOM 594 C CA . LEU A 1 78 ? 14.630 -5.646 -4.130 1.00 90.62 78 LEU A CA 1
ATOM 595 C C . LEU A 1 78 ? 13.881 -5.880 -5.437 1.00 90.62 78 LEU A C 1
ATOM 597 O O . LEU A 1 78 ? 13.744 -4.973 -6.255 1.00 90.62 78 LEU A O 1
ATOM 601 N N . ASP A 1 79 ? 13.392 -7.099 -5.603 1.00 93.31 79 ASP A N 1
ATOM 602 C CA . ASP A 1 79 ? 12.502 -7.487 -6.691 1.00 93.31 79 ASP A CA 1
ATOM 603 C C . ASP A 1 79 ? 11.066 -7.129 -6.298 1.00 93.31 79 ASP A C 1
ATOM 605 O O . ASP A 1 79 ? 10.538 -7.649 -5.309 1.00 93.31 79 ASP A O 1
ATOM 609 N N . VAL A 1 80 ? 10.463 -6.191 -7.029 1.00 94.00 80 VAL A N 1
ATOM 610 C CA . VAL A 1 80 ? 9.118 -5.692 -6.723 1.00 94.00 80 VAL A CA 1
ATOM 611 C C . VAL A 1 80 ? 8.066 -6.748 -7.017 1.00 94.00 80 VAL A C 1
ATOM 613 O O . VAL A 1 80 ? 7.122 -6.865 -6.241 1.00 94.00 80 VAL A O 1
ATOM 616 N N . SER A 1 81 ? 8.274 -7.576 -8.039 1.00 93.31 81 SER A N 1
ATOM 617 C CA . SER A 1 81 ? 7.378 -8.674 -8.410 1.00 93.31 81 SER A CA 1
ATOM 618 C C . SER A 1 81 ? 7.201 -9.636 -7.237 1.00 93.31 81 SER A C 1
ATOM 620 O O . SER A 1 81 ? 6.081 -9.926 -6.831 1.00 93.31 81 SER A O 1
ATOM 622 N N . LYS A 1 82 ? 8.302 -10.018 -6.576 1.00 93.38 82 LYS A N 1
ATOM 623 C CA . LYS A 1 82 ? 8.251 -10.870 -5.373 1.00 93.38 82 LYS A CA 1
ATOM 624 C C . LYS A 1 82 ? 7.511 -10.212 -4.212 1.00 93.38 82 LYS A C 1
ATOM 626 O O . LYS A 1 82 ? 6.812 -10.888 -3.459 1.00 93.38 82 LYS A O 1
ATOM 631 N N . MET A 1 83 ? 7.675 -8.900 -4.030 1.00 91.75 83 MET A N 1
ATOM 632 C CA . MET A 1 83 ? 6.940 -8.170 -2.993 1.00 91.75 83 MET A CA 1
ATOM 633 C C . MET A 1 83 ? 5.445 -8.137 -3.310 1.00 91.75 83 MET A C 1
ATOM 635 O O . MET A 1 83 ? 4.643 -8.463 -2.435 1.00 91.75 83 MET A O 1
ATOM 639 N N . HIS A 1 84 ? 5.090 -7.810 -4.552 1.00 93.94 84 HIS A N 1
ATOM 640 C CA . HIS A 1 84 ? 3.721 -7.787 -5.048 1.00 93.94 84 HIS A CA 1
ATOM 641 C C . HIS A 1 84 ? 3.051 -9.161 -4.885 1.00 93.94 84 HIS A C 1
ATOM 643 O O . HIS A 1 84 ? 1.999 -9.253 -4.257 1.00 93.94 84 HIS A O 1
ATOM 649 N N . GLU A 1 85 ? 3.697 -10.239 -5.334 1.00 94.62 85 GLU A N 1
ATOM 650 C CA . GLU A 1 85 ? 3.222 -11.620 -5.166 1.00 94.62 85 GLU A CA 1
ATOM 651 C C . GLU A 1 85 ? 3.001 -11.980 -3.690 1.00 94.62 85 GLU A C 1
ATOM 653 O O . GLU A 1 85 ? 2.012 -12.621 -3.339 1.00 94.62 85 GLU A O 1
ATOM 658 N N . SER A 1 86 ? 3.894 -11.536 -2.798 1.00 93.69 86 SER A N 1
ATOM 659 C CA . SER A 1 86 ? 3.812 -11.869 -1.370 1.00 93.69 86 SER A CA 1
ATOM 660 C C . SER A 1 86 ? 2.633 -11.216 -0.640 1.00 93.69 86 SER A C 1
ATOM 662 O O . SER A 1 86 ? 2.141 -11.764 0.354 1.00 93.69 86 SER A O 1
ATOM 664 N N . ILE A 1 87 ? 2.196 -10.034 -1.088 1.00 93.81 87 ILE A N 1
ATOM 665 C CA . ILE A 1 87 ? 1.077 -9.307 -0.472 1.00 93.81 87 ILE A CA 1
ATOM 666 C C . ILE A 1 87 ? -0.237 -9.482 -1.239 1.00 93.81 87 ILE A C 1
ATOM 668 O O . ILE A 1 87 ? -1.299 -9.345 -0.630 1.00 93.81 87 ILE A O 1
ATOM 672 N N . GLY A 1 88 ? -0.156 -9.839 -2.522 1.00 95.38 88 GLY A N 1
ATOM 673 C CA . GLY A 1 88 ? -1.277 -10.036 -3.431 1.00 95.38 88 GLY A CA 1
ATOM 674 C C . GLY A 1 88 ? -1.802 -8.737 -4.045 1.00 95.38 88 GLY A C 1
ATOM 675 O O . GLY A 1 88 ? -1.735 -7.666 -3.435 1.00 95.38 88 GLY A O 1
ATOM 676 N N . LYS A 1 89 ? -2.385 -8.861 -5.242 1.00 95.06 89 LYS A N 1
ATOM 677 C CA . LYS A 1 89 ? -2.887 -7.745 -6.052 1.00 95.06 89 LYS A CA 1
ATOM 678 C C . LYS A 1 89 ? -3.838 -6.817 -5.297 1.00 95.06 89 LYS A C 1
ATOM 680 O O . LYS A 1 89 ? -3.608 -5.614 -5.271 1.00 95.06 89 LYS A O 1
ATOM 685 N N . ASP A 1 90 ? -4.855 -7.353 -4.623 1.00 95.50 90 ASP A N 1
ATOM 686 C CA . ASP A 1 90 ? -5.838 -6.525 -3.905 1.00 95.50 90 ASP A CA 1
ATOM 687 C C . ASP A 1 90 ? -5.179 -5.648 -2.834 1.00 95.50 90 ASP A C 1
ATOM 689 O O . ASP A 1 90 ? -5.583 -4.511 -2.594 1.00 95.50 90 ASP A O 1
ATOM 693 N N . MET A 1 91 ? -4.150 -6.182 -2.165 1.00 95.81 91 MET A N 1
ATOM 694 C CA . MET A 1 91 ? -3.426 -5.425 -1.153 1.00 95.81 91 MET A CA 1
ATOM 695 C C . MET A 1 91 ? -2.540 -4.370 -1.809 1.00 95.81 91 MET A C 1
ATOM 697 O O . MET A 1 91 ? -2.516 -3.239 -1.330 1.00 95.81 91 MET A O 1
ATOM 701 N N . SER A 1 92 ? -1.853 -4.721 -2.901 1.00 95.69 92 SER A N 1
ATOM 702 C CA . SER A 1 92 ? -1.053 -3.796 -3.712 1.00 95.69 92 SER A CA 1
ATOM 703 C C . SER A 1 92 ? -1.880 -2.608 -4.210 1.00 95.69 92 SER A C 1
ATOM 705 O O . SER A 1 92 ? -1.439 -1.466 -4.073 1.00 95.69 92 SER A O 1
ATOM 707 N N . ASP A 1 93 ? -3.103 -2.857 -4.685 1.00 94.75 93 ASP A N 1
ATOM 708 C CA . ASP A 1 93 ? -4.043 -1.825 -5.136 1.00 94.75 93 ASP A CA 1
ATOM 709 C C . ASP A 1 93 ? -4.521 -0.928 -3.978 1.00 94.75 93 ASP A C 1
ATOM 711 O O . ASP A 1 93 ? -4.721 0.272 -4.162 1.00 94.75 93 ASP A O 1
ATOM 715 N N . ALA A 1 94 ? -4.660 -1.476 -2.767 1.00 95.19 94 ALA A N 1
ATOM 716 C CA . ALA A 1 94 ? -5.076 -0.740 -1.571 1.00 95.19 94 ALA A CA 1
ATOM 717 C C . ALA A 1 94 ? -3.944 0.060 -0.891 1.00 95.19 94 ALA A C 1
ATOM 719 O O . ALA A 1 94 ? -4.214 0.957 -0.081 1.00 95.19 94 ALA A O 1
ATOM 720 N N . LEU A 1 95 ? -2.671 -0.255 -1.174 1.00 93.69 95 LEU A N 1
ATOM 721 C CA . LEU A 1 95 ? -1.516 0.350 -0.498 1.00 93.69 95 LEU A CA 1
ATOM 722 C C . LEU A 1 95 ? -1.457 1.885 -0.604 1.00 93.69 95 LEU A C 1
ATOM 724 O O . LEU A 1 95 ? -1.157 2.500 0.423 1.00 93.69 95 LEU A O 1
ATOM 728 N N . PRO A 1 96 ? -1.728 2.538 -1.755 1.00 91.75 96 PRO A N 1
ATOM 729 C CA . PRO A 1 96 ? -1.677 3.999 -1.848 1.00 91.75 96 PRO A CA 1
ATOM 730 C C . PRO A 1 96 ? -2.636 4.693 -0.873 1.00 91.75 96 PRO A C 1
ATOM 732 O O . PRO A 1 96 ? -2.232 5.602 -0.141 1.00 91.75 96 PRO A O 1
ATOM 735 N N . ALA A 1 97 ? -3.885 4.226 -0.805 1.00 92.00 97 ALA A N 1
ATOM 736 C CA . ALA A 1 97 ? -4.899 4.769 0.091 1.00 92.00 97 ALA A CA 1
ATOM 737 C C . ALA A 1 97 ? -4.576 4.478 1.562 1.00 92.00 97 ALA A C 1
ATOM 739 O O . ALA A 1 97 ? -4.650 5.370 2.409 1.00 92.00 97 ALA A O 1
ATOM 740 N N . LEU A 1 98 ? -4.133 3.253 1.863 1.00 92.88 98 LEU A N 1
ATOM 741 C CA . LEU A 1 98 ? -3.670 2.874 3.198 1.00 92.88 98 LEU A CA 1
ATOM 742 C C . LEU A 1 98 ? -2.524 3.772 3.665 1.00 92.88 98 LEU A C 1
ATOM 744 O O . LEU A 1 98 ? -2.534 4.286 4.785 1.00 92.88 98 LEU A O 1
ATOM 748 N N . HIS A 1 99 ? -1.536 3.971 2.795 1.00 90.19 99 HIS A N 1
ATOM 749 C CA . HIS A 1 99 ? -0.374 4.797 3.074 1.00 90.19 99 HIS A CA 1
ATOM 750 C C . HIS A 1 99 ? -0.788 6.244 3.364 1.00 90.19 99 HIS A C 1
ATOM 752 O O . HIS A 1 99 ? -0.346 6.802 4.368 1.00 90.19 99 HIS A O 1
ATOM 758 N N . ALA A 1 100 ? -1.698 6.812 2.565 1.00 88.81 100 ALA A N 1
ATOM 759 C CA . ALA A 1 100 ? -2.244 8.150 2.785 1.00 88.81 100 ALA A CA 1
ATOM 760 C C . ALA A 1 100 ? -2.982 8.282 4.133 1.00 88.81 100 ALA A C 1
ATOM 762 O O . ALA A 1 100 ? -2.727 9.233 4.875 1.00 88.81 100 ALA A O 1
ATOM 763 N N . LEU A 1 101 ? -3.836 7.311 4.483 1.00 89.31 101 LEU A N 1
ATOM 764 C CA . LEU A 1 101 ? -4.609 7.296 5.734 1.00 89.31 101 LEU A CA 1
ATOM 765 C C . LEU A 1 101 ? -3.744 7.086 6.983 1.00 89.31 101 LEU A C 1
ATOM 767 O O . LEU A 1 101 ? -4.079 7.563 8.067 1.00 89.31 101 LEU A O 1
ATOM 771 N N . SER A 1 102 ? -2.638 6.354 6.854 1.00 87.62 102 SER A N 1
ATOM 772 C CA . SER A 1 102 ? -1.725 6.075 7.968 1.00 87.62 102 SER A CA 1
ATOM 773 C C . SER A 1 102 ? -0.775 7.230 8.310 1.00 87.62 102 SER A C 1
ATOM 775 O O . SER A 1 102 ? -0.085 7.160 9.328 1.00 87.62 102 SER A O 1
ATOM 777 N N . GLY A 1 103 ? -0.766 8.289 7.494 1.00 78.75 103 GLY A N 1
ATOM 778 C CA . GLY A 1 103 ? 0.068 9.472 7.679 1.00 78.75 103 GLY A CA 1
ATOM 779 C C . GLY A 1 103 ? 1.445 9.381 7.007 1.00 78.75 103 GLY A C 1
ATOM 780 O O . GLY A 1 103 ? 2.132 8.354 7.044 1.00 78.75 103 GLY A O 1
ATOM 781 N N . ARG A 1 104 ? 1.861 10.506 6.420 1.00 76.19 104 ARG A N 1
ATOM 782 C CA . ARG A 1 104 ? 3.220 10.826 5.946 1.00 76.19 104 ARG A CA 1
ATOM 783 C C . ARG A 1 104 ? 3.571 12.227 6.464 1.00 76.19 104 ARG A C 1
ATOM 785 O O . ARG A 1 104 ? 2.710 12.915 6.990 1.00 76.19 104 ARG A O 1
ATOM 792 N N . ASP A 1 105 ? 4.788 12.695 6.239 1.00 67.94 105 ASP A N 1
ATOM 793 C CA . ASP A 1 105 ? 5.288 14.020 6.639 1.00 67.94 105 ASP A CA 1
ATOM 794 C C . ASP A 1 105 ? 4.375 15.206 6.263 1.00 67.94 105 ASP A C 1
ATOM 796 O O . ASP A 1 105 ? 4.429 16.252 6.901 1.00 67.94 105 ASP A O 1
ATOM 800 N N . TYR A 1 106 ? 3.512 15.044 5.253 1.00 66.19 106 TYR A N 1
ATOM 801 C CA . TYR A 1 106 ? 2.583 16.075 4.771 1.00 66.19 106 TYR A CA 1
ATOM 802 C C . TYR A 1 106 ? 1.108 15.813 5.111 1.00 66.19 106 TYR A C 1
ATOM 804 O O . TYR A 1 106 ? 0.258 16.625 4.755 1.00 66.19 106 TYR A O 1
ATOM 812 N N . THR A 1 107 ? 0.772 14.685 5.746 1.00 68.69 107 THR A N 1
ATOM 813 C CA . THR A 1 107 ? -0.608 14.346 6.122 1.00 68.69 107 THR A CA 1
ATOM 814 C C . THR A 1 107 ? -0.697 14.051 7.613 1.00 68.69 107 THR A C 1
ATOM 816 O O . THR A 1 107 ? 0.117 13.318 8.172 1.00 68.69 107 THR A O 1
ATOM 819 N N . SER A 1 108 ? -1.703 14.613 8.285 1.00 76.62 108 SER A N 1
ATOM 820 C CA . SER A 1 108 ? -1.955 14.290 9.689 1.00 76.62 108 SER A CA 1
ATOM 821 C C . SER A 1 108 ? -2.180 12.785 9.856 1.00 76.62 108 SER A C 1
ATOM 823 O O . SER A 1 108 ? -2.898 12.163 9.075 1.00 76.62 108 SER A O 1
ATOM 825 N N . ALA A 1 109 ? -1.582 12.201 10.893 1.00 82.06 109 ALA A N 1
ATOM 826 C CA . ALA A 1 109 ? -1.747 10.791 11.225 1.00 82.06 109 ALA A CA 1
ATOM 827 C C . ALA A 1 109 ? -2.762 10.607 12.361 1.00 82.06 109 ALA A C 1
ATOM 829 O O . ALA A 1 109 ? -2.876 11.438 13.267 1.00 82.06 109 ALA A O 1
ATOM 830 N N . PHE A 1 110 ? -3.463 9.473 12.369 1.00 87.12 110 PHE A N 1
ATOM 831 C CA . PHE A 1 110 ? -4.295 9.100 13.509 1.00 87.12 110 PHE A CA 1
ATOM 832 C C . PHE A 1 110 ? -3.419 8.725 14.711 1.00 87.12 110 PHE A C 1
ATOM 834 O O . PHE A 1 110 ? -2.592 7.815 14.639 1.00 87.12 110 PHE A O 1
ATOM 841 N N . PHE A 1 111 ? -3.629 9.393 15.849 1.00 86.12 111 PHE A N 1
ATOM 842 C CA . PHE A 1 111 ? -2.824 9.177 17.053 1.00 86.12 111 PHE A CA 1
ATOM 843 C C . PHE A 1 111 ? -2.773 7.696 17.462 1.00 86.12 111 PHE A C 1
ATOM 845 O O . PHE A 1 111 ? -3.810 7.061 17.687 1.00 86.12 111 PHE A O 1
ATOM 852 N N . GLY A 1 112 ? -1.561 7.146 17.583 1.00 85.75 112 GLY A N 1
ATOM 853 C CA . GLY A 1 112 ? -1.328 5.755 17.984 1.00 85.75 112 GLY A CA 1
ATOM 854 C C . GLY A 1 112 ? -1.701 4.699 16.932 1.00 85.75 112 GLY A C 1
ATOM 855 O O . GLY A 1 112 ? -1.847 3.520 17.282 1.00 85.75 112 GLY A O 1
ATOM 856 N N . ILE A 1 113 ? -1.881 5.095 15.668 1.00 88.69 113 ILE A N 1
ATOM 857 C CA . ILE A 1 113 ? -2.084 4.196 14.527 1.00 88.69 113 ILE A CA 1
ATOM 858 C C . ILE A 1 113 ? -0.944 4.424 13.530 1.00 88.69 113 ILE A C 1
ATOM 860 O O . ILE A 1 113 ? -0.882 5.455 12.876 1.00 88.69 113 ILE A O 1
ATOM 864 N N . GLY A 1 114 ? -0.044 3.445 13.414 1.00 87.62 114 GLY A N 1
ATOM 865 C CA . GLY A 1 114 ? 1.005 3.437 12.388 1.00 87.62 114 GLY A CA 1
ATOM 866 C C . GLY A 1 114 ? 0.669 2.530 11.200 1.00 87.62 114 GLY A C 1
ATOM 867 O O . GLY A 1 114 ? -0.225 1.682 11.290 1.00 87.62 114 GLY A O 1
ATOM 868 N N . LYS A 1 115 ? 1.460 2.640 10.122 1.00 89.44 115 LYS A N 1
ATOM 869 C CA . LYS A 1 115 ? 1.363 1.847 8.875 1.00 89.44 115 LYS A CA 1
ATOM 870 C C . LYS A 1 115 ? 1.150 0.352 9.118 1.00 89.44 115 LYS A C 1
ATOM 872 O O . LYS A 1 115 ? 0.199 -0.231 8.612 1.00 89.44 115 LYS A O 1
ATOM 877 N N . GLN A 1 116 ? 1.980 -0.265 9.965 1.00 91.25 116 GLN A N 1
ATOM 878 C CA . GLN A 1 116 ? 1.872 -1.699 10.268 1.00 91.25 116 GLN A CA 1
ATOM 879 C C . GLN A 1 116 ? 0.533 -2.080 10.907 1.00 91.25 116 GLN A C 1
ATOM 881 O O . GLN A 1 116 ? 0.015 -3.169 10.666 1.00 91.25 116 GLN A O 1
ATOM 886 N N . LYS A 1 117 ? -0.024 -1.206 11.751 1.00 93.50 117 LYS A N 1
ATOM 887 C CA . LYS A 1 117 ? -1.294 -1.472 12.426 1.00 93.50 117 LYS A CA 1
ATOM 888 C C . LYS A 1 117 ? -2.444 -1.440 11.428 1.00 93.50 117 LYS A C 1
ATOM 890 O O . LYS A 1 117 ? -3.240 -2.371 11.405 1.00 93.50 117 LYS A O 1
ATOM 895 N N . MET A 1 118 ? -2.474 -0.409 10.585 1.00 94.00 118 MET A N 1
ATOM 896 C CA . MET A 1 118 ? -3.480 -0.269 9.537 1.00 94.00 118 MET A CA 1
ATOM 897 C C . MET A 1 118 ? -3.380 -1.405 8.513 1.00 94.00 118 MET A C 1
ATOM 899 O O . MET A 1 118 ? -4.384 -2.043 8.217 1.00 94.00 118 MET A O 1
ATOM 903 N N . TYR A 1 119 ? -2.161 -1.760 8.093 1.00 95.31 119 TYR A N 1
ATOM 904 C CA . TYR A 1 119 ? -1.890 -2.918 7.235 1.00 95.31 119 TYR A CA 1
ATOM 905 C C . TYR A 1 119 ? -2.485 -4.212 7.799 1.00 95.31 119 TYR A C 1
ATOM 907 O O . TYR A 1 119 ? -3.179 -4.938 7.094 1.00 95.31 119 TYR A O 1
ATOM 915 N N . LYS A 1 120 ? -2.278 -4.489 9.093 1.00 95.81 120 LYS A N 1
ATOM 916 C CA . LYS A 1 120 ? -2.825 -5.687 9.754 1.00 95.81 120 LYS A CA 1
ATOM 917 C C . LYS A 1 120 ? -4.353 -5.706 9.836 1.00 95.81 120 LYS A C 1
ATOM 919 O O . LYS A 1 120 ? -4.910 -6.795 9.934 1.00 95.81 120 LYS A O 1
ATOM 924 N N . VAL A 1 121 ? -5.013 -4.549 9.874 1.00 95.62 121 VAL A N 1
ATOM 925 C CA . VAL A 1 121 ? -6.483 -4.458 9.875 1.00 95.62 121 VAL A CA 1
ATOM 926 C C . VAL A 1 121 ? -7.018 -4.679 8.466 1.00 95.62 121 VAL A C 1
ATOM 928 O O . VAL A 1 121 ? -7.828 -5.577 8.262 1.00 95.62 121 VAL A O 1
ATOM 931 N N . VAL A 1 122 ? -6.501 -3.936 7.486 1.00 96.38 122 VAL A N 1
ATOM 932 C CA . VAL A 1 122 ? -6.936 -4.015 6.083 1.00 96.38 122 VAL A CA 1
ATOM 933 C C . VAL A 1 122 ? -6.701 -5.407 5.499 1.00 96.38 122 VAL A C 1
ATOM 935 O O . VAL A 1 122 ? -7.598 -5.963 4.878 1.00 96.38 122 VAL A O 1
ATOM 938 N N . LYS A 1 123 ? -5.551 -6.035 5.788 1.00 96.56 123 LYS A N 1
ATOM 939 C CA . LYS A 1 123 ? -5.214 -7.381 5.292 1.00 96.56 123 LYS A CA 1
ATOM 940 C C . LYS A 1 123 ? -6.246 -8.462 5.666 1.00 96.56 123 LYS A C 1
ATOM 942 O O . LYS A 1 123 ? -6.264 -9.514 5.041 1.00 96.56 123 LYS A O 1
ATOM 947 N N . LYS A 1 124 ? -7.079 -8.244 6.689 1.00 95.31 124 LYS A N 1
ATOM 948 C CA . LYS A 1 124 ? -8.057 -9.234 7.180 1.00 95.31 124 LYS A CA 1
ATOM 949 C C . LYS A 1 124 ? -9.416 -9.182 6.478 1.00 95.31 124 LYS A C 1
ATOM 951 O O . LYS A 1 124 ? -10.260 -10.012 6.794 1.00 95.31 124 LYS A O 1
ATOM 956 N N . SER A 1 125 ? -9.657 -8.200 5.614 1.00 95.50 125 SER A N 1
ATOM 957 C CA . SER A 1 125 ? -10.977 -7.949 5.035 1.00 95.50 125 SER A CA 1
ATOM 958 C C . SER A 1 125 ? -10.845 -7.587 3.564 1.00 95.50 125 SER A C 1
ATOM 960 O O . SER A 1 125 ? -10.291 -6.539 3.233 1.00 95.50 125 SER A O 1
ATOM 962 N N . ASP A 1 126 ? -11.386 -8.434 2.689 1.00 96.06 126 ASP A N 1
ATOM 963 C CA . ASP A 1 126 ? -11.404 -8.178 1.245 1.00 96.06 126 ASP A CA 1
ATOM 964 C C . ASP A 1 126 ? -12.171 -6.899 0.922 1.00 96.06 126 ASP A C 1
ATOM 966 O O . ASP A 1 126 ? -11.647 -6.023 0.248 1.00 96.06 126 ASP A O 1
ATOM 970 N N . HIS A 1 127 ? -13.308 -6.688 1.586 1.00 94.69 127 HIS A N 1
ATOM 971 C CA . HIS A 1 127 ? -14.076 -5.453 1.464 1.00 94.69 127 HIS A CA 1
ATOM 972 C C . HIS A 1 127 ? -13.272 -4.190 1.833 1.00 94.69 127 HIS A C 1
ATOM 974 O O . HIS A 1 127 ? -13.447 -3.141 1.218 1.00 94.69 127 HIS A O 1
ATOM 980 N N . PHE A 1 128 ? -12.367 -4.261 2.822 1.00 95.38 128 PHE A N 1
ATOM 981 C CA . PHE A 1 128 ? -11.495 -3.120 3.133 1.00 95.38 128 PHE A CA 1
ATOM 982 C C . PHE A 1 128 ? -10.462 -2.883 2.038 1.00 95.38 128 PHE A C 1
ATOM 984 O O . PHE A 1 128 ? -10.182 -1.727 1.730 1.00 95.38 128 PHE A O 1
ATOM 991 N N . LYS A 1 129 ? -9.899 -3.947 1.457 1.00 96.00 129 LYS A N 1
ATOM 992 C CA . LYS A 1 129 ? -8.977 -3.820 0.323 1.00 96.00 129 LYS A CA 1
ATOM 993 C C . LYS A 1 129 ? -9.693 -3.213 -0.882 1.00 96.00 129 LYS A C 1
ATOM 995 O O . LYS A 1 129 ? -9.185 -2.240 -1.419 1.00 96.00 129 LYS A O 1
ATOM 1000 N N . ASP A 1 130 ? -10.889 -3.688 -1.220 1.00 93.94 130 ASP A N 1
ATOM 1001 C CA . ASP A 1 130 ? -11.666 -3.212 -2.372 1.00 93.94 130 ASP A CA 1
ATOM 1002 C C . ASP A 1 130 ? -11.985 -1.717 -2.280 1.00 93.94 130 ASP A C 1
ATOM 1004 O O . ASP A 1 130 ? -11.738 -0.959 -3.219 1.00 93.94 130 ASP A O 1
ATOM 1008 N N . VAL A 1 131 ? -12.481 -1.272 -1.121 1.00 93.06 131 VAL A N 1
ATOM 1009 C CA . VAL A 1 131 ? -12.814 0.142 -0.899 1.00 93.06 131 VAL A CA 1
ATOM 1010 C C . VAL A 1 131 ? -11.563 1.014 -0.910 1.00 93.06 131 VAL A C 1
ATOM 1012 O O . VAL A 1 131 ? -11.580 2.108 -1.462 1.00 93.06 131 VAL A O 1
ATOM 1015 N N . LEU A 1 132 ? -10.455 0.557 -0.325 1.00 93.69 132 LEU A N 1
ATOM 1016 C CA . LEU A 1 132 ? -9.204 1.313 -0.380 1.00 93.69 132 LEU A CA 1
ATOM 1017 C C . LEU A 1 132 ? -8.604 1.334 -1.793 1.00 93.69 132 LEU A C 1
ATOM 1019 O O . LEU A 1 132 ? -8.056 2.355 -2.194 1.00 93.69 132 LEU A O 1
ATOM 1023 N N . ALA A 1 133 ? -8.739 0.254 -2.559 1.00 92.62 133 ALA A N 1
ATOM 1024 C CA . ALA A 1 133 ? -8.290 0.164 -3.944 1.00 92.62 133 ALA A CA 1
ATOM 1025 C C . ALA A 1 133 ? -9.102 1.062 -4.890 1.00 92.62 133 ALA A C 1
ATOM 1027 O O . ALA A 1 133 ? -8.575 1.518 -5.908 1.00 92.62 133 ALA A O 1
ATOM 1028 N N . SER A 1 134 ? -10.375 1.331 -4.577 1.00 90.12 134 SER A N 1
ATOM 1029 C CA . SER A 1 134 ? -11.207 2.260 -5.347 1.00 90.12 134 SER A CA 1
ATOM 1030 C C . SER A 1 134 ? -10.894 3.732 -5.054 1.00 90.12 134 SER A C 1
ATOM 1032 O O . SER A 1 134 ? -11.199 4.598 -5.879 1.00 90.12 134 SER A O 1
ATOM 1034 N N . MET A 1 135 ? -10.261 4.042 -3.916 1.00 88.06 135 MET A N 1
ATOM 1035 C CA . MET A 1 135 ? -9.903 5.417 -3.568 1.00 88.06 135 MET A CA 1
ATOM 1036 C C . MET A 1 135 ? -8.905 6.005 -4.570 1.00 88.06 135 MET A C 1
ATOM 1038 O O . MET A 1 135 ? -7.905 5.391 -4.927 1.00 88.06 135 MET A O 1
ATOM 1042 N N . GLY A 1 136 ? -9.169 7.239 -5.001 1.00 81.19 136 GLY A N 1
ATOM 1043 C CA . GLY A 1 136 ? -8.331 7.938 -5.977 1.00 81.19 136 GLY A CA 1
ATOM 1044 C C . GLY A 1 136 ? -8.613 7.574 -7.438 1.00 81.19 136 GLY A C 1
ATOM 1045 O O . GLY A 1 136 ? -7.997 8.169 -8.317 1.00 81.19 136 GLY A O 1
ATOM 1046 N N . ARG A 1 137 ? -9.557 6.657 -7.719 1.00 83.25 137 ARG A N 1
ATOM 1047 C CA . ARG A 1 137 ? -10.030 6.365 -9.089 1.00 83.25 137 ARG A CA 1
ATOM 1048 C C . ARG A 1 137 ? -11.116 7.329 -9.577 1.00 83.25 137 ARG A C 1
ATOM 1050 O O . ARG A 1 137 ? -11.313 7.465 -10.780 1.00 83.25 137 ARG A O 1
ATOM 1057 N N . SER A 1 138 ? -11.807 8.005 -8.662 1.00 77.94 138 SER A N 1
ATOM 1058 C CA . SER A 1 138 ? -12.805 9.034 -8.953 1.00 77.94 138 SER A CA 1
ATOM 1059 C C . SER A 1 138 ? -12.661 10.217 -7.995 1.00 77.94 138 SER A C 1
ATOM 1061 O O . SER A 1 138 ? -12.129 10.091 -6.893 1.00 77.94 138 SER A O 1
ATOM 1063 N N . VAL A 1 139 ? -13.147 11.383 -8.429 1.00 73.12 139 VAL A N 1
ATOM 1064 C CA . VAL A 1 139 ? -13.227 12.596 -7.595 1.00 73.12 139 VAL A CA 1
ATOM 1065 C C . VAL A 1 139 ? -14.447 12.550 -6.667 1.00 73.12 139 VAL A C 1
ATOM 1067 O O . VAL A 1 139 ? -14.409 13.081 -5.560 1.00 73.12 139 VAL A O 1
ATOM 1070 N N . ASN A 1 140 ? -15.523 11.891 -7.106 1.00 74.94 140 ASN A N 1
ATOM 1071 C CA . ASN A 1 140 ? -16.754 11.755 -6.336 1.00 74.94 140 ASN A CA 1
ATOM 1072 C C . ASN A 1 140 ? -16.657 10.545 -5.406 1.00 74.94 140 ASN A C 1
ATOM 1074 O O . ASN A 1 140 ? -16.426 9.426 -5.870 1.00 74.94 140 ASN A O 1
ATOM 1078 N N . PHE A 1 141 ? -16.867 10.782 -4.113 1.00 67.88 141 PHE A N 1
ATOM 1079 C CA . PHE A 1 141 ? -16.923 9.742 -3.094 1.00 67.88 141 PHE A CA 1
ATOM 1080 C C . PHE A 1 141 ? -18.374 9.400 -2.776 1.00 67.88 141 PHE A C 1
ATOM 1082 O O . PHE A 1 141 ? -19.173 10.280 -2.456 1.00 67.88 141 PHE A O 1
ATOM 1089 N N . GLU A 1 142 ? -18.698 8.115 -2.815 1.00 73.06 142 GLU A N 1
ATOM 1090 C CA . GLU A 1 142 ? -19.960 7.617 -2.278 1.00 73.06 142 GLU A CA 1
ATOM 1091 C C . GLU A 1 142 ? -19.903 7.640 -0.742 1.00 73.06 142 GLU A C 1
ATOM 1093 O O . GLU A 1 142 ? -18.853 7.374 -0.145 1.00 73.06 142 GLU A O 1
ATOM 1098 N N . MET A 1 143 ? -21.028 7.951 -0.085 1.00 65.69 143 MET A N 1
ATOM 1099 C CA . MET A 1 143 ? -21.125 7.969 1.386 1.00 65.69 143 MET A CA 1
ATOM 1100 C C . MET A 1 143 ? -20.651 6.654 2.027 1.00 65.69 143 MET A C 1
ATOM 1102 O O . MET A 1 143 ? -20.099 6.658 3.134 1.00 65.69 143 MET A O 1
ATOM 1106 N N . ASP A 1 144 ? -20.796 5.546 1.306 1.00 80.81 144 ASP A N 1
ATOM 1107 C CA . ASP A 1 144 ? -20.403 4.215 1.750 1.00 80.81 144 ASP A CA 1
ATOM 1108 C C . ASP A 1 144 ? -18.889 4.107 1.989 1.00 80.81 144 ASP A C 1
ATOM 1110 O O . ASP A 1 144 ? -18.472 3.522 2.992 1.00 80.81 144 ASP A O 1
ATOM 1114 N N . VAL A 1 145 ? -18.055 4.777 1.182 1.00 86.31 145 VAL A N 1
ATOM 1115 C CA . VAL A 1 145 ? -16.587 4.785 1.345 1.00 86.31 145 VAL A CA 1
ATOM 1116 C C . VAL A 1 145 ? -16.187 5.385 2.692 1.00 86.31 145 VAL A C 1
ATOM 1118 O O . VAL A 1 145 ? -15.351 4.829 3.411 1.00 86.31 145 VAL A O 1
ATOM 1121 N N . PHE A 1 146 ? -16.810 6.501 3.080 1.00 86.31 146 PHE A N 1
ATOM 1122 C CA . PHE A 1 146 ? -16.500 7.160 4.348 1.00 86.31 146 PHE A CA 1
ATOM 1123 C C . PHE A 1 146 ? -16.859 6.271 5.543 1.00 86.31 146 PHE A C 1
ATOM 1125 O O . PHE A 1 146 ? -16.076 6.153 6.488 1.00 86.31 146 PHE A O 1
ATOM 1132 N N . SER A 1 147 ? -18.009 5.592 5.491 1.00 88.75 147 SER A N 1
ATOM 1133 C CA . SER A 1 147 ? -18.434 4.662 6.543 1.00 88.75 147 SER A CA 1
ATOM 1134 C C . SER A 1 147 ? -17.431 3.513 6.741 1.00 88.75 147 SER A C 1
ATOM 1136 O O . SER A 1 147 ? -17.067 3.177 7.874 1.00 88.75 147 SER A O 1
ATOM 1138 N N . VAL A 1 148 ? -16.891 2.978 5.643 1.00 91.88 148 VAL A N 1
ATOM 1139 C CA . VAL A 1 148 ? -15.899 1.899 5.668 1.00 91.88 148 VAL A CA 1
ATOM 1140 C C . VAL A 1 148 ? -14.565 2.392 6.224 1.00 91.88 148 VAL A C 1
ATOM 1142 O O . VAL A 1 148 ? -13.978 1.724 7.078 1.00 91.88 148 VAL A O 1
ATOM 1145 N N . ILE A 1 149 ? -14.113 3.591 5.843 1.00 91.44 149 ILE A N 1
ATOM 1146 C CA . ILE A 1 149 ? -12.897 4.203 6.405 1.00 91.44 149 ILE A CA 1
ATOM 1147 C C . ILE A 1 149 ? -13.032 4.387 7.924 1.00 91.44 149 ILE A C 1
ATOM 1149 O O . ILE A 1 149 ? -12.119 4.034 8.679 1.00 91.44 149 ILE A O 1
ATOM 1153 N N . GLN A 1 150 ? -14.182 4.873 8.403 1.00 91.00 150 GLN A N 1
ATOM 1154 C CA . GLN A 1 150 ? -14.436 5.006 9.840 1.00 91.00 150 GLN A CA 1
ATOM 1155 C C . GLN A 1 150 ? -14.368 3.658 10.567 1.00 91.00 150 GLN A C 1
ATOM 1157 O O . GLN A 1 150 ? -13.819 3.578 11.673 1.00 91.00 150 GLN A O 1
ATOM 1162 N N . LYS A 1 151 ? -14.864 2.586 9.939 1.00 92.19 151 LYS A N 1
ATOM 1163 C CA . LYS A 1 151 ? -14.776 1.223 10.470 1.00 92.19 151 LYS A CA 1
ATOM 1164 C C . LYS A 1 151 ? -13.329 0.727 10.531 1.00 92.19 151 LYS A C 1
ATOM 1166 O O . LYS A 1 151 ? -12.911 0.259 11.589 1.00 92.19 151 LYS A O 1
ATOM 1171 N N . ILE A 1 152 ? -12.541 0.915 9.469 1.00 93.31 152 ILE A N 1
ATOM 1172 C CA . ILE A 1 152 ? -11.107 0.567 9.432 1.00 93.31 152 ILE A CA 1
ATOM 1173 C C . ILE A 1 152 ? -10.356 1.253 10.582 1.00 93.31 152 ILE A C 1
ATOM 1175 O O . ILE A 1 152 ? -9.600 0.612 11.317 1.00 93.31 152 ILE A O 1
ATOM 1179 N N . ILE A 1 153 ? -10.579 2.554 10.782 1.00 93.00 153 ILE A N 1
ATOM 1180 C CA . ILE A 1 153 ? -9.908 3.330 11.836 1.00 93.00 153 ILE A CA 1
ATOM 1181 C C . ILE A 1 153 ? -10.372 2.888 13.231 1.00 93.00 153 ILE A C 1
ATOM 1183 O O . ILE A 1 153 ? -9.552 2.753 14.143 1.00 93.00 153 ILE A O 1
ATOM 1187 N N . SER A 1 154 ? -11.665 2.614 13.409 1.00 92.69 154 SER A N 1
ATOM 1188 C CA . SER A 1 154 ? -12.210 2.098 14.672 1.00 92.69 154 SER A CA 1
ATOM 1189 C C . SER A 1 154 ? -11.597 0.743 15.040 1.00 92.69 154 SER A C 1
ATOM 1191 O O . SER A 1 154 ? -11.148 0.547 16.174 1.00 92.69 154 SER A O 1
ATOM 1193 N N . GLU A 1 155 ? -11.460 -0.158 14.064 1.00 92.75 155 GLU A N 1
ATOM 1194 C CA . GLU A 1 155 ? -10.775 -1.439 14.244 1.00 92.75 155 GLU A CA 1
ATOM 1195 C C . GLU A 1 155 ? -9.283 -1.260 14.551 1.00 92.75 155 GLU A C 1
ATOM 1197 O O . GLU A 1 155 ? -8.742 -1.955 15.415 1.00 92.75 155 GLU A O 1
ATOM 1202 N N . CYS A 1 156 ? -8.617 -0.266 13.953 1.00 92.62 156 CYS A N 1
ATOM 1203 C CA . CYS A 1 156 ? -7.249 0.105 14.325 1.00 92.62 156 CYS A CA 1
ATOM 1204 C C . CYS A 1 156 ? -7.147 0.580 15.784 1.00 92.62 156 CYS A C 1
ATOM 1206 O O . CYS A 1 156 ? -6.110 0.388 16.427 1.00 92.62 156 CYS A O 1
ATOM 1208 N N . TYR A 1 157 ? -8.199 1.171 16.349 1.00 91.25 157 TYR A N 1
ATOM 1209 C CA . TYR A 1 157 ? -8.270 1.495 17.774 1.00 91.25 157 TYR A CA 1
ATOM 1210 C C . TYR A 1 157 ? -8.621 0.299 18.670 1.00 91.25 157 TYR A C 1
ATOM 1212 O O . TYR A 1 157 ? -8.525 0.427 19.889 1.00 91.25 157 TYR A O 1
ATOM 1220 N N . GLY A 1 158 ? -8.937 -0.864 18.092 1.00 90.06 158 GLY A N 1
ATOM 1221 C CA . GLY A 1 158 ? -9.391 -2.049 18.821 1.00 90.06 158 GLY A CA 1
ATOM 1222 C C . GLY A 1 158 ? -10.849 -1.952 19.271 1.00 90.06 158 GLY A C 1
ATOM 1223 O O . GLY A 1 158 ? -11.273 -2.718 20.134 1.00 90.06 158 GLY A O 1
ATOM 1224 N N . VAL A 1 159 ? -11.614 -1.011 18.712 1.00 87.62 159 VAL A N 1
ATOM 1225 C CA . VAL A 1 159 ? -13.012 -0.779 19.068 1.00 87.62 159 VAL A CA 1
ATOM 1226 C C . VAL A 1 159 ? -13.902 -1.344 17.968 1.00 87.62 159 VAL A C 1
ATOM 1228 O O . VAL A 1 159 ? -13.863 -0.892 16.826 1.00 87.62 159 VAL A O 1
ATOM 1231 N N . LYS A 1 160 ? -14.716 -2.343 18.315 1.00 80.50 160 LYS A N 1
ATOM 1232 C CA . LYS A 1 160 ? -15.698 -2.941 17.400 1.00 80.50 160 LYS A CA 1
ATOM 1233 C C . LYS A 1 160 ? -17.003 -2.137 17.410 1.00 80.50 160 LYS A C 1
ATOM 1235 O O . LYS A 1 160 ? -17.350 -1.540 18.430 1.00 80.50 160 LYS A O 1
ATOM 1240 N N . ASN A 1 161 ? -17.741 -2.183 16.299 1.00 71.06 161 ASN A N 1
ATOM 1241 C CA . ASN A 1 161 ? -19.100 -1.635 16.164 1.00 71.06 161 ASN A CA 1
ATOM 1242 C C . ASN A 1 161 ? -19.213 -0.149 16.552 1.00 71.06 161 ASN A C 1
ATOM 1244 O O . ASN A 1 161 ? -20.096 0.243 17.315 1.00 71.06 161 ASN A O 1
ATOM 1248 N N . CYS A 1 162 ? -18.286 0.680 16.072 1.00 73.69 162 CYS A N 1
ATOM 1249 C CA . CYS A 1 162 ? -18.392 2.129 16.212 1.00 73.69 162 CYS A CA 1
ATOM 1250 C C . CYS A 1 162 ? -19.021 2.737 14.961 1.00 73.69 162 CYS A C 1
ATOM 1252 O O . CYS A 1 162 ? -18.601 2.426 13.851 1.00 73.69 162 CYS A O 1
ATOM 1254 N N . GLN A 1 163 ? -20.013 3.602 15.178 1.00 70.88 163 GLN A N 1
ATOM 1255 C CA . GLN A 1 163 ? -20.670 4.382 14.128 1.00 70.88 163 GLN A CA 1
ATOM 1256 C C . GLN A 1 163 ? -19.803 5.573 13.699 1.00 70.88 163 GLN A C 1
ATOM 1258 O O . GLN A 1 163 ? -19.888 6.019 12.559 1.00 70.88 163 GLN A O 1
ATOM 1263 N N . SER A 1 164 ? -18.930 6.057 14.594 1.00 84.56 164 SER A N 1
ATOM 1264 C CA . SER A 1 164 ? -17.972 7.113 14.287 1.00 84.56 164 SER A CA 1
ATOM 1265 C C . SER A 1 164 ? -16.580 6.886 14.882 1.00 84.56 164 SER A C 1
ATOM 1267 O O . SER A 1 164 ? -16.397 6.214 15.905 1.00 84.56 164 SER A O 1
ATOM 1269 N N . ILE A 1 165 ? -15.578 7.522 14.269 1.00 87.50 165 ILE A N 1
ATOM 1270 C CA . ILE A 1 165 ? -14.206 7.571 14.803 1.00 87.50 165 ILE A CA 1
ATOM 1271 C C . ILE A 1 165 ? -14.177 8.273 16.170 1.00 87.50 165 ILE A C 1
ATOM 1273 O O . ILE A 1 165 ? -13.390 7.898 17.043 1.00 87.50 165 ILE A O 1
ATOM 1277 N N . ASN A 1 166 ? -15.031 9.279 16.377 1.00 87.56 166 ASN A N 1
ATOM 1278 C CA . ASN A 1 166 ? -15.102 10.012 17.640 1.00 87.56 166 ASN A CA 1
ATOM 1279 C C . ASN A 1 166 ? -15.595 9.112 18.776 1.00 87.56 166 ASN A C 1
ATOM 1281 O O . ASN A 1 166 ? -14.991 9.119 19.847 1.00 87.56 166 ASN A O 1
ATOM 1285 N N . ASP A 1 167 ? -16.571 8.238 18.518 1.00 85.75 167 ASP A N 1
ATOM 1286 C CA . ASP A 1 167 ? -17.004 7.235 19.496 1.00 85.75 167 ASP A CA 1
ATOM 1287 C C . ASP A 1 167 ? -15.873 6.265 19.844 1.00 85.75 167 ASP A C 1
ATOM 1289 O O . ASP A 1 167 ? -15.692 5.899 21.007 1.00 85.75 167 ASP A O 1
ATOM 1293 N N . ALA A 1 168 ? -15.085 5.846 18.847 1.00 87.62 168 ALA A N 1
ATOM 1294 C CA . ALA A 1 168 ? -13.943 4.964 19.075 1.00 87.62 168 ALA A CA 1
ATOM 1295 C C . ALA A 1 168 ? -12.870 5.645 19.944 1.00 87.62 168 ALA A C 1
ATOM 1297 O O . ALA A 1 168 ? -12.348 5.033 20.881 1.00 87.62 168 ALA A O 1
ATOM 1298 N N . ARG A 1 169 ? -12.580 6.926 19.683 1.00 87.19 169 ARG A N 1
ATOM 1299 C CA . ARG A 1 169 ? -11.660 7.743 20.492 1.00 87.19 169 ARG A CA 1
ATOM 1300 C C . ARG A 1 169 ? -12.176 7.925 21.917 1.00 87.19 169 ARG A C 1
ATOM 1302 O O . ARG A 1 169 ? -11.412 7.707 22.855 1.00 87.19 169 ARG A O 1
ATOM 1309 N N . TYR A 1 170 ? -13.457 8.251 22.081 1.00 86.25 170 TYR A N 1
ATOM 1310 C CA . TYR A 1 170 ? -14.082 8.429 23.389 1.00 86.25 170 TYR A CA 1
ATOM 1311 C C . TYR A 1 170 ? -14.049 7.137 24.214 1.00 86.25 170 TYR A C 1
ATOM 1313 O O . TYR A 1 170 ? -13.551 7.133 25.339 1.00 86.25 170 TYR A O 1
ATOM 1321 N N . LYS A 1 171 ? -14.460 6.000 23.633 1.00 85.56 171 LYS A N 1
ATOM 1322 C CA . LYS A 1 171 ? -14.391 4.686 24.300 1.00 85.56 171 LYS A CA 1
ATOM 1323 C C . LYS A 1 171 ? -12.967 4.344 24.740 1.00 85.56 171 LYS A C 1
ATOM 1325 O O . LYS A 1 171 ? -12.766 3.853 25.852 1.00 85.56 171 LYS A O 1
ATOM 1330 N N . LYS A 1 172 ? -11.972 4.630 23.893 1.00 85.38 172 LYS A N 1
ATOM 1331 C CA . LYS A 1 172 ? -10.558 4.411 24.216 1.00 85.38 172 LYS A CA 1
ATOM 1332 C C . LYS A 1 172 ? -10.079 5.318 25.353 1.00 85.38 172 LYS A C 1
ATOM 1334 O O . LYS A 1 172 ? -9.402 4.830 26.255 1.00 85.38 172 LYS A O 1
ATOM 1339 N N . PHE A 1 173 ? -10.463 6.594 25.346 1.00 86.00 173 PHE A N 1
ATOM 1340 C CA . PHE A 1 173 ? -10.170 7.533 26.429 1.00 86.00 173 PHE A CA 1
ATOM 1341 C C . PHE A 1 173 ? -10.766 7.059 27.761 1.00 86.00 173 PHE A C 1
ATOM 1343 O O . PHE A 1 173 ? -10.046 6.934 28.749 1.00 86.00 173 PHE A O 1
ATOM 1350 N N . CYS A 1 174 ? -12.052 6.694 27.787 1.00 85.69 174 CYS A N 1
ATOM 1351 C CA . CYS A 1 174 ? -12.703 6.182 28.994 1.00 85.69 174 CYS A CA 1
ATOM 1352 C C . CYS A 1 174 ? -12.036 4.905 29.529 1.00 85.69 174 CYS A C 1
ATOM 1354 O O . CYS A 1 174 ? -11.903 4.744 30.741 1.00 85.69 174 CYS A O 1
ATOM 1356 N N . ALA A 1 175 ? -11.602 3.996 28.649 1.00 83.50 175 ALA A N 1
ATOM 1357 C CA . ALA A 1 175 ? -10.882 2.790 29.054 1.00 83.50 175 ALA A CA 1
ATOM 1358 C C . ALA A 1 175 ? -9.525 3.114 29.707 1.00 83.50 175 ALA A C 1
ATOM 1360 O O . ALA A 1 175 ? -9.173 2.513 30.720 1.00 83.50 175 ALA A O 1
ATOM 1361 N N . GLN A 1 176 ? -8.793 4.097 29.172 1.00 81.12 176 GLN A N 1
ATOM 1362 C CA . GLN A 1 176 ? -7.533 4.570 29.754 1.00 81.12 176 GLN A CA 1
ATOM 1363 C C . GLN A 1 176 ? -7.752 5.246 31.114 1.00 81.12 176 GLN A C 1
ATOM 1365 O O . GLN A 1 176 ? -7.024 4.958 32.062 1.00 81.12 176 GLN A O 1
ATOM 1370 N N . GLN A 1 177 ? -8.802 6.055 31.263 1.00 76.88 177 GLN A N 1
ATOM 1371 C CA . GLN A 1 177 ? -9.106 6.702 32.542 1.00 76.88 177 GLN A CA 1
ATOM 1372 C C . GLN A 1 177 ? -9.495 5.706 33.640 1.00 76.88 177 GLN A C 1
ATOM 1374 O O . GLN A 1 177 ? -9.038 5.835 34.770 1.00 76.88 177 GLN A O 1
ATOM 1379 N N . LYS A 1 178 ? -10.251 4.648 33.313 1.00 67.00 178 LYS A N 1
ATOM 1380 C CA . LYS A 1 178 ? -10.547 3.560 34.268 1.00 67.00 178 LYS A CA 1
ATOM 1381 C C . LYS A 1 178 ? -9.296 2.808 34.735 1.00 67.00 178 LYS A C 1
ATOM 1383 O O . LYS A 1 178 ? -9.296 2.251 35.829 1.00 67.00 178 LYS A O 1
ATOM 1388 N N . SER A 1 179 ? -8.244 2.764 33.913 1.00 59.44 179 SER A N 1
ATOM 1389 C CA . SER A 1 179 ? -6.951 2.200 34.324 1.00 59.44 179 SER A CA 1
ATOM 1390 C C . SER A 1 179 ? -6.140 3.161 35.200 1.00 59.44 179 SER A C 1
ATOM 1392 O O . SER A 1 179 ? -5.499 2.709 36.141 1.00 59.44 179 SER A O 1
ATOM 1394 N N . GLN A 1 180 ? -6.230 4.472 34.945 1.00 54.06 180 GLN A N 1
ATOM 1395 C CA . GLN A 1 180 ? -5.533 5.518 35.704 1.00 54.06 180 GLN A CA 1
ATOM 1396 C C . GLN A 1 180 ? -6.216 5.877 37.024 1.00 54.06 180 GLN A C 1
ATOM 1398 O O . GLN A 1 180 ? -5.537 6.295 37.951 1.00 54.06 180 GLN A O 1
ATOM 1403 N N . SER A 1 181 ? -7.525 5.651 37.174 1.00 46.88 181 SER A N 1
ATOM 1404 C CA . SER A 1 181 ? -8.238 5.914 38.430 1.00 46.88 181 SER A CA 1
ATOM 1405 C C . SER A 1 181 ? -7.818 5.006 39.599 1.00 46.88 181 SER A C 1
ATOM 1407 O O . SER A 1 181 ? -8.373 5.115 40.691 1.00 46.88 181 SER A O 1
ATOM 1409 N N . ARG A 1 182 ? -6.876 4.080 39.373 1.00 50.72 182 ARG A N 1
ATOM 1410 C CA . ARG A 1 182 ? -6.173 3.322 40.417 1.00 50.72 182 ARG A CA 1
ATOM 1411 C C . ARG A 1 182 ? -4.935 4.059 40.962 1.00 50.72 182 ARG A C 1
ATOM 1413 O O . ARG A 1 182 ? -4.530 3.749 42.072 1.00 50.72 182 ARG A O 1
ATOM 1420 N N . ASP A 1 183 ? -4.430 5.072 40.251 1.00 53.81 183 ASP A N 1
ATOM 1421 C CA . ASP A 1 183 ? -3.271 5.917 40.588 1.00 53.81 183 ASP A CA 1
ATOM 1422 C C . ASP A 1 183 ? -3.684 7.413 40.566 1.00 53.81 183 ASP A C 1
ATOM 1424 O O . ASP A 1 183 ? -3.373 8.184 39.655 1.00 53.81 183 ASP A O 1
ATOM 1428 N N . ASN A 1 184 ? -4.478 7.838 41.554 1.00 49.09 184 ASN A N 1
ATOM 1429 C CA . ASN A 1 184 ? -5.168 9.139 41.554 1.00 49.09 184 ASN A CA 1
ATOM 1430 C C . ASN A 1 184 ? -4.359 10.297 42.170 1.00 49.09 184 ASN A C 1
ATOM 1432 O O . ASN A 1 184 ? -4.537 10.624 43.342 1.00 49.09 184 ASN A O 1
ATOM 1436 N N . SER A 1 185 ? -3.582 11.026 41.364 1.00 51.47 185 SER A N 1
ATOM 1437 C CA . SER A 1 185 ? -3.166 12.403 41.718 1.00 51.47 185 SER A CA 1
ATOM 1438 C C . SER A 1 185 ? -3.219 13.416 40.562 1.00 51.47 185 SER A C 1
ATOM 1440 O O . SER A 1 185 ? -3.248 14.621 40.802 1.00 51.47 185 SER A O 1
ATOM 1442 N N . HIS A 1 186 ? -3.312 12.973 39.302 1.00 52.75 186 HIS A N 1
ATOM 1443 C CA . HIS A 1 186 ? -3.201 13.860 38.129 1.00 52.75 186 HIS A CA 1
ATOM 1444 C C . HIS A 1 186 ? -4.534 14.229 37.445 1.00 52.75 186 HIS A C 1
ATOM 1446 O O . HIS A 1 186 ? -4.570 15.120 36.595 1.00 52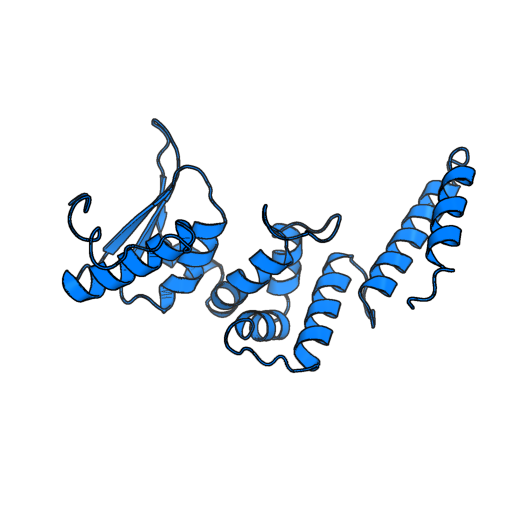.75 186 HIS A O 1
ATOM 1452 N N . LEU A 1 187 ? -5.644 13.596 37.840 1.00 51.22 187 LEU A N 1
ATOM 1453 C CA . LEU A 1 187 ? -6.950 13.665 37.162 1.00 51.22 187 LEU A CA 1
ATOM 1454 C C . LEU A 1 187 ? -7.680 15.018 37.242 1.00 51.22 187 LEU A C 1
ATOM 1456 O O . LEU A 1 187 ? -8.585 15.266 36.449 1.00 51.22 187 LEU A O 1
ATOM 1460 N N . GLN A 1 188 ? -7.290 15.926 38.140 1.00 48.16 188 GLN A N 1
ATOM 1461 C CA . GLN A 1 188 ? -7.974 17.220 38.280 1.00 48.16 188 GLN A CA 1
ATOM 1462 C C . GLN A 1 188 ? -7.668 18.212 37.141 1.00 48.16 188 GLN A C 1
ATOM 1464 O O . GLN A 1 188 ? -8.472 19.103 36.886 1.00 48.16 188 GLN A O 1
ATOM 1469 N N . LYS A 1 189 ? -6.553 18.059 36.409 1.00 47.06 189 LYS A N 1
ATOM 1470 C CA . LYS A 1 189 ? -6.154 19.018 35.357 1.00 47.06 189 LYS A CA 1
ATOM 1471 C C . LYS A 1 189 ? -6.773 18.737 33.982 1.00 47.06 189 LYS A C 1
ATOM 1473 O O . LYS A 1 189 ? -6.953 19.662 33.197 1.00 47.06 189 LYS A O 1
ATOM 1478 N N . THR A 1 190 ? -7.113 17.486 33.672 1.00 49.53 190 THR A N 1
ATOM 1479 C CA . THR A 1 190 ? -7.558 17.093 32.319 1.00 49.53 190 THR A CA 1
ATOM 1480 C C . THR A 1 190 ? -9.033 17.403 32.063 1.00 49.53 190 THR A C 1
ATOM 1482 O O . THR A 1 190 ? -9.390 17.748 30.939 1.00 49.53 190 THR A O 1
ATOM 1485 N N . ASN A 1 191 ? -9.878 17.368 33.101 1.00 53.59 191 ASN A N 1
ATOM 1486 C CA . ASN A 1 191 ? -11.312 17.655 32.971 1.00 53.59 191 ASN A CA 1
ATOM 1487 C C . ASN A 1 191 ? -11.604 19.097 32.523 1.00 53.59 191 ASN A C 1
ATOM 1489 O O . ASN A 1 191 ? -12.632 19.331 31.890 1.00 53.59 191 ASN A O 1
ATOM 1493 N N . TYR A 1 192 ? -10.694 20.041 32.784 1.00 48.91 192 TYR A N 1
ATOM 1494 C CA . TYR A 1 192 ? -10.870 21.442 32.399 1.00 48.91 192 TYR A CA 1
ATOM 1495 C C . TYR A 1 192 ? -10.864 21.633 30.873 1.00 48.91 192 TYR A C 1
ATOM 1497 O O . TYR A 1 192 ? -11.727 22.315 30.332 1.00 48.91 192 TYR A O 1
ATOM 1505 N N . PHE A 1 193 ? -9.958 20.966 30.150 1.00 47.81 193 PHE A N 1
ATOM 1506 C CA . PHE A 1 193 ? -9.850 21.131 28.695 1.00 47.81 193 PHE A CA 1
ATOM 1507 C C . PHE A 1 193 ? -11.034 20.526 27.935 1.00 47.81 193 PHE A C 1
ATOM 1509 O O . PHE A 1 193 ? -11.511 21.118 26.975 1.00 47.81 193 PHE A O 1
ATOM 1516 N N . SER A 1 194 ? -11.557 19.382 28.375 1.00 48.19 194 SER A N 1
ATOM 1517 C CA . SER A 1 194 ? -12.715 18.741 27.736 1.00 48.19 194 SER A CA 1
ATOM 1518 C C . SER A 1 194 ? -14.023 19.524 27.893 1.00 48.19 194 SER A C 1
ATOM 1520 O O . SER A 1 194 ? -14.895 19.397 27.041 1.00 48.19 194 SER A O 1
ATOM 1522 N N . ILE A 1 195 ? -14.157 20.347 28.940 1.00 47.31 195 ILE A N 1
ATOM 1523 C CA . ILE A 1 195 ? -15.319 21.234 29.113 1.00 47.31 195 ILE A CA 1
ATOM 1524 C C . ILE A 1 195 ? -15.218 22.441 28.173 1.00 47.31 195 ILE A C 1
ATOM 1526 O O . ILE A 1 195 ? -16.220 22.826 27.582 1.00 47.31 195 ILE A O 1
ATOM 1530 N N . VAL A 1 196 ? -14.018 22.991 27.965 1.00 50.19 196 VAL A N 1
ATOM 1531 C CA . VAL A 1 196 ? -13.816 24.152 27.079 1.00 50.19 196 VAL A CA 1
ATOM 1532 C C . VAL A 1 196 ? -14.179 23.831 25.621 1.00 50.19 196 VAL A C 1
ATOM 1534 O O . VAL A 1 196 ? -14.833 24.636 24.971 1.00 50.19 196 VAL A O 1
ATOM 1537 N N . TYR A 1 197 ? -13.858 22.634 25.120 1.00 47.84 197 TYR A N 1
ATOM 1538 C CA . TYR A 1 197 ? -14.170 22.252 23.730 1.00 47.84 197 TYR A CA 1
ATOM 1539 C C . TYR A 1 197 ? -15.606 21.754 23.497 1.00 47.84 197 TYR A C 1
ATOM 1541 O O . TYR A 1 197 ? -15.982 21.506 22.355 1.00 47.84 197 TYR A O 1
ATOM 1549 N N . ALA A 1 198 ? -16.413 21.585 24.548 1.00 46.59 198 ALA A N 1
ATOM 1550 C CA . ALA A 1 198 ? -17.804 21.150 24.415 1.00 46.59 198 ALA A CA 1
ATOM 1551 C C . ALA A 1 198 ? -18.792 22.317 24.203 1.00 46.59 198 ALA A C 1
ATOM 1553 O O . ALA A 1 198 ? -19.960 22.061 23.921 1.00 46.59 198 ALA A O 1
ATOM 1554 N N . TYR A 1 199 ? -18.341 23.573 24.334 1.00 40.59 199 TYR A N 1
ATOM 1555 C CA . TYR A 1 199 ? -19.211 24.757 24.386 1.00 40.59 199 TYR A CA 1
ATOM 1556 C C . TYR A 1 199 ? -18.918 25.853 23.350 1.00 40.59 199 TYR A C 1
ATOM 1558 O O . TYR A 1 199 ? -19.461 26.947 23.486 1.00 40.59 199 TYR A O 1
ATOM 1566 N N . GLU A 1 200 ? -18.143 25.595 22.294 1.00 36.97 200 GLU A N 1
ATOM 1567 C CA . GLU A 1 200 ? -18.090 26.534 21.163 1.00 36.97 200 GLU A CA 1
ATOM 1568 C C . GLU A 1 200 ? -19.038 26.093 20.035 1.00 36.97 200 GLU A C 1
ATOM 1570 O O . GLU A 1 200 ? -18.742 25.130 19.321 1.00 36.97 200 GLU A O 1
ATOM 1575 N N . PRO A 1 201 ? -20.197 26.760 19.856 1.00 38.62 201 PRO A N 1
ATOM 1576 C CA . PRO A 1 201 ? -20.968 26.637 18.632 1.00 38.62 201 PRO A CA 1
ATOM 1577 C C . PRO A 1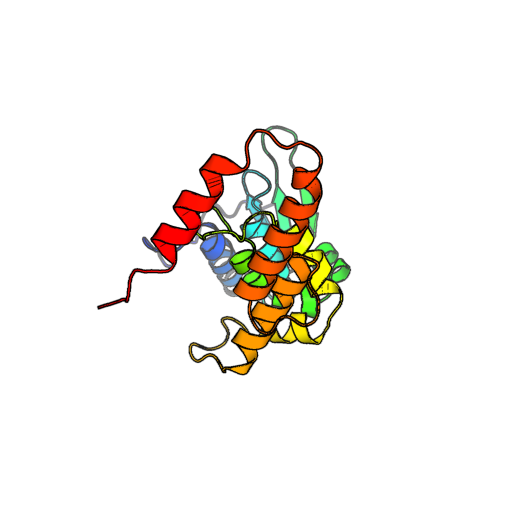 201 ? -20.193 27.320 17.502 1.00 38.62 201 PRO A C 1
ATOM 1579 O O . PRO A 1 201 ? -19.808 28.483 17.608 1.00 38.62 201 PRO A O 1
ATOM 1582 N N . ILE A 1 202 ? -19.974 26.582 16.417 1.00 44.06 202 ILE A N 1
ATOM 1583 C CA . ILE A 1 202 ? -19.462 27.123 15.159 1.00 44.06 202 ILE A CA 1
ATOM 1584 C C . ILE A 1 202 ? -20.506 28.131 14.648 1.00 44.06 202 ILE A C 1
ATOM 1586 O O . ILE A 1 202 ? -21.606 27.723 14.268 1.00 44.06 202 ILE A O 1
ATOM 1590 N N . MET A 1 203 ? -20.175 29.425 14.694 1.00 33.16 203 MET A N 1
ATOM 1591 C CA . MET A 1 203 ? -20.775 30.456 13.837 1.00 33.16 203 MET A CA 1
ATOM 1592 C C . MET A 1 203 ? -19.976 30.557 12.544 1.00 33.16 203 MET A C 1
ATOM 1594 O O . MET A 1 203 ? -18.727 30.533 12.632 1.00 33.16 203 MET A O 1
#

Radius of gyration: 21.98 Å; chains: 1; bounding box: 50×42×68 Å

pLDDT: mean 78.87, std 17.07, range [32.81, 96.56]